Protein AF-A0A377XBW4-F1 (afdb_monomer)

Mean predicted aligned error: 9.66 Å

Structure (mmCIF, N/CA/C/O backbone):
data_AF-A0A377XBW4-F1
#
_entry.id   AF-A0A377XBW4-F1
#
loop_
_atom_site.group_PDB
_atom_site.id
_atom_site.type_symbol
_atom_site.label_atom_id
_atom_site.label_alt_id
_atom_site.label_comp_id
_atom_site.label_asym_id
_atom_site.label_entity_id
_atom_site.label_seq_id
_atom_site.pdbx_PDB_ins_code
_atom_site.Cartn_x
_atom_site.Cartn_y
_atom_site.Cartn_z
_atom_site.occupancy
_atom_site.B_iso_or_equiv
_atom_site.auth_seq_id
_atom_site.auth_comp_id
_atom_site.auth_asym_id
_atom_site.auth_atom_id
_atom_s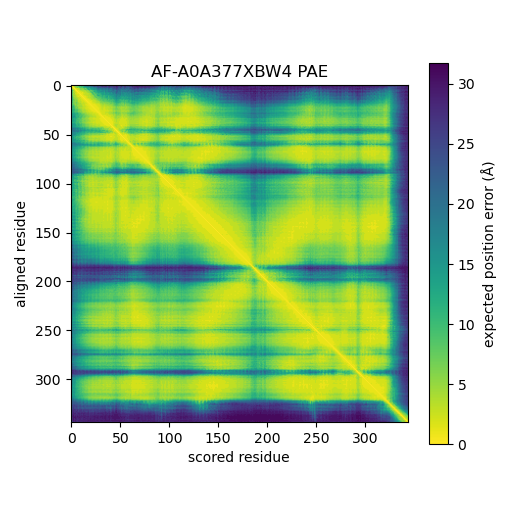ite.pdbx_PDB_model_num
ATOM 1 N N . MET A 1 1 ? 57.649 -10.867 -26.577 1.00 48.91 1 MET A N 1
ATOM 2 C CA . MET A 1 1 ? 56.277 -10.876 -26.022 1.00 48.91 1 MET A CA 1
ATOM 3 C C . MET A 1 1 ? 55.783 -9.439 -25.940 1.00 48.91 1 MET A C 1
ATOM 5 O O . MET A 1 1 ? 56.596 -8.595 -25.576 1.00 48.91 1 MET A O 1
ATOM 9 N N . PRO A 1 2 ? 54.544 -9.122 -26.354 1.00 55.50 2 PRO A N 1
ATOM 10 C CA . PRO A 1 2 ? 54.045 -7.747 -26.313 1.00 55.50 2 PRO A CA 1
ATOM 11 C C . PRO A 1 2 ? 54.038 -7.223 -24.870 1.00 55.50 2 PRO A C 1
ATOM 13 O O . PRO A 1 2 ? 53.721 -7.964 -23.943 1.00 55.50 2 PRO A O 1
ATOM 16 N N . GLY A 1 3 ? 54.433 -5.960 -24.684 1.00 63.28 3 GLY A N 1
ATOM 17 C CA . GLY A 1 3 ? 54.520 -5.341 -23.360 1.00 63.28 3 GLY A CA 1
ATOM 18 C C . GLY A 1 3 ? 53.143 -5.152 -22.697 1.00 63.28 3 GLY A C 1
ATOM 19 O O . GLY A 1 3 ? 52.136 -5.084 -23.408 1.00 63.28 3 GLY A O 1
ATOM 20 N N . PRO A 1 4 ? 53.078 -5.010 -21.360 1.00 69.38 4 PRO A N 1
ATOM 21 C CA . PRO A 1 4 ? 51.824 -4.909 -20.595 1.00 69.38 4 PRO A CA 1
ATOM 22 C C . PRO A 1 4 ? 50.849 -3.844 -21.129 1.00 69.38 4 PRO A C 1
ATOM 24 O O . PRO A 1 4 ? 49.654 -4.091 -21.263 1.00 69.38 4 PRO A O 1
ATOM 27 N N . THR A 1 5 ? 51.373 -2.697 -21.563 1.00 74.12 5 THR A N 1
ATOM 28 C CA . THR A 1 5 ? 50.612 -1.583 -22.154 1.00 74.12 5 THR A CA 1
ATOM 29 C C . THR A 1 5 ? 49.992 -1.895 -23.519 1.00 74.12 5 THR A C 1
ATOM 31 O O . THR A 1 5 ? 48.984 -1.294 -23.889 1.00 74.12 5 THR A O 1
ATOM 34 N N . VAL A 1 6 ? 50.563 -2.825 -24.290 1.00 72.44 6 VAL A N 1
ATOM 35 C CA . VAL A 1 6 ? 49.998 -3.270 -25.577 1.00 72.44 6 VAL A CA 1
ATOM 36 C C . VAL A 1 6 ? 48.806 -4.196 -25.335 1.00 72.44 6 VAL A C 1
ATOM 38 O O . VAL A 1 6 ? 47.793 -4.081 -26.023 1.00 72.44 6 VAL A O 1
ATOM 41 N N . ILE A 1 7 ? 48.898 -5.057 -24.317 1.00 68.69 7 ILE A N 1
ATOM 42 C CA . ILE A 1 7 ? 47.811 -5.951 -23.898 1.00 68.69 7 ILE A CA 1
ATOM 43 C C . ILE A 1 7 ? 46.640 -5.135 -23.333 1.00 68.69 7 ILE A C 1
ATOM 45 O O . ILE A 1 7 ? 45.503 -5.349 -23.741 1.00 68.69 7 ILE A O 1
ATOM 49 N N . GLU A 1 8 ? 46.899 -4.139 -22.482 1.00 69.25 8 GLU A N 1
ATOM 50 C CA . GLU A 1 8 ? 45.854 -3.248 -21.954 1.00 69.25 8 GLU A CA 1
ATOM 51 C C . GLU A 1 8 ? 45.115 -2.484 -23.059 1.00 69.25 8 GLU A C 1
ATOM 53 O O . GLU A 1 8 ? 43.884 -2.444 -23.074 1.00 69.25 8 GLU A O 1
ATOM 58 N N . ARG A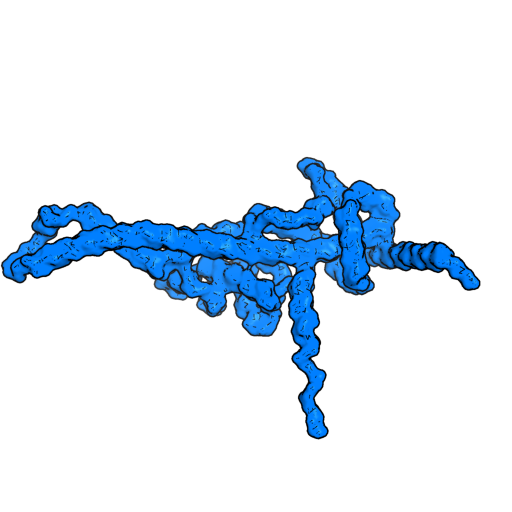 1 9 ? 45.843 -1.915 -24.028 1.00 72.38 9 ARG A N 1
ATOM 59 C CA . ARG A 1 9 ? 45.229 -1.216 -25.170 1.00 72.38 9 ARG A CA 1
ATOM 60 C C . ARG A 1 9 ? 44.383 -2.149 -26.032 1.00 72.38 9 ARG A C 1
ATOM 62 O O . ARG A 1 9 ? 43.324 -1.734 -26.499 1.00 72.38 9 ARG A O 1
ATOM 69 N N . LEU A 1 10 ? 44.831 -3.390 -26.224 1.00 73.19 10 LEU A N 1
ATOM 70 C CA . LEU A 1 10 ? 44.087 -4.409 -26.960 1.00 73.19 10 LEU A CA 1
ATOM 71 C C . LEU A 1 10 ? 42.814 -4.833 -26.211 1.00 73.19 10 LEU A C 1
ATOM 73 O O . LEU A 1 10 ? 41.755 -4.948 -26.817 1.00 73.19 10 LEU A O 1
ATOM 77 N N . ILE A 1 11 ? 42.881 -4.998 -24.888 1.00 70.19 11 ILE A N 1
ATOM 78 C CA . ILE A 1 11 ? 41.703 -5.294 -24.060 1.00 70.19 11 ILE A CA 1
ATOM 79 C C . ILE A 1 11 ? 40.695 -4.140 -24.135 1.00 70.19 11 ILE A C 1
ATOM 81 O O . ILE A 1 11 ? 39.506 -4.372 -24.351 1.00 70.19 11 ILE A O 1
ATOM 85 N N . ILE A 1 12 ? 41.154 -2.889 -24.020 1.00 76.12 12 ILE A N 1
ATOM 86 C CA . ILE A 1 12 ? 40.288 -1.704 -24.112 1.00 76.12 12 ILE A CA 1
ATOM 87 C C . ILE A 1 12 ? 39.611 -1.619 -25.486 1.00 76.12 12 ILE A C 1
ATOM 89 O O . ILE A 1 12 ? 38.411 -1.340 -25.556 1.00 76.12 12 ILE A O 1
ATOM 93 N N . SER A 1 13 ? 40.347 -1.866 -26.574 1.00 76.38 13 SER A N 1
ATOM 94 C CA . SER A 1 13 ? 39.792 -1.794 -27.929 1.00 76.38 13 SER A CA 1
ATOM 95 C C . SER A 1 13 ? 38.772 -2.902 -28.198 1.00 76.38 13 SER A C 1
ATOM 97 O O . SER A 1 13 ? 37.704 -2.617 -28.742 1.00 76.38 13 SER A O 1
ATOM 99 N N . ILE A 1 14 ? 39.039 -4.132 -27.746 1.00 71.38 14 ILE A N 1
ATOM 100 C CA . ILE A 1 14 ? 38.099 -5.256 -27.852 1.00 71.38 14 ILE A CA 1
ATOM 101 C C . ILE A 1 14 ? 36.826 -4.962 -27.049 1.00 71.38 14 ILE A C 1
ATOM 103 O O . ILE A 1 14 ? 35.724 -5.090 -27.581 1.00 71.38 14 ILE A O 1
ATOM 107 N N . CYS A 1 15 ? 36.946 -4.487 -25.805 1.00 72.69 15 CYS A N 1
ATOM 108 C CA . CYS A 1 15 ? 35.791 -4.109 -24.985 1.00 72.69 15 CYS A CA 1
ATOM 109 C C . CYS A 1 15 ? 34.946 -3.005 -25.641 1.00 72.69 15 CYS A C 1
ATOM 111 O O . CYS A 1 15 ? 33.716 -3.079 -25.638 1.00 72.69 15 CYS A O 1
ATOM 113 N N . ALA A 1 16 ? 35.584 -1.995 -26.241 1.00 78.00 16 ALA A N 1
ATOM 114 C CA . ALA A 1 16 ? 34.877 -0.933 -26.952 1.00 78.00 16 ALA A CA 1
ATOM 115 C C . ALA A 1 16 ? 34.094 -1.468 -28.165 1.00 78.00 16 ALA A C 1
ATOM 117 O O . ALA A 1 16 ? 32.930 -1.109 -28.342 1.00 78.00 16 ALA A O 1
ATOM 118 N N . GLN A 1 17 ? 34.694 -2.370 -28.949 1.00 79.06 17 GLN A N 1
ATOM 119 C CA . GLN A 1 17 ? 34.039 -3.001 -30.100 1.00 79.06 17 GLN A CA 1
ATOM 120 C C . GLN A 1 17 ? 32.864 -3.895 -29.689 1.00 79.06 17 GLN A C 1
ATOM 122 O O . GLN A 1 17 ? 31.818 -3.877 -30.339 1.00 79.06 17 GLN A O 1
ATOM 127 N N . VAL A 1 18 ? 33.008 -4.658 -28.600 1.00 78.88 18 VAL A N 1
ATOM 128 C CA . VAL A 1 18 ? 31.924 -5.490 -28.055 1.00 78.88 18 VAL A CA 1
ATOM 129 C C . VAL A 1 18 ? 30.751 -4.618 -27.605 1.00 78.88 18 VAL A C 1
ATOM 131 O O . VAL A 1 18 ? 29.607 -4.907 -27.956 1.00 78.88 18 VAL A O 1
ATOM 134 N N . HIS A 1 19 ? 31.020 -3.515 -26.897 1.00 80.69 19 HIS A N 1
ATOM 135 C CA . HIS A 1 19 ? 29.973 -2.573 -26.497 1.00 80.69 19 HIS A CA 1
ATOM 136 C C . HIS A 1 19 ? 29.263 -1.944 -27.698 1.00 80.69 19 HIS A C 1
ATOM 138 O O . HIS A 1 19 ? 28.038 -1.842 -27.691 1.00 80.69 19 HIS A O 1
ATOM 144 N N . GLU A 1 20 ? 30.008 -1.526 -28.723 1.00 84.62 20 GLU A N 1
ATOM 145 C CA . GLU A 1 20 ? 29.436 -0.906 -29.920 1.00 84.62 20 GLU A CA 1
ATOM 146 C C . GLU A 1 20 ? 28.528 -1.881 -30.676 1.00 84.62 20 GLU A C 1
ATOM 148 O O . GLU A 1 20 ? 27.374 -1.549 -30.937 1.00 84.62 20 GLU A O 1
ATOM 153 N N . ARG A 1 21 ? 28.983 -3.118 -30.916 1.00 83.94 21 ARG A N 1
ATOM 154 C CA . ARG A 1 21 ? 28.165 -4.161 -31.561 1.00 83.94 21 ARG A CA 1
ATOM 155 C C . ARG A 1 21 ? 26.882 -4.447 -30.794 1.00 83.94 21 ARG A C 1
ATOM 157 O O . ARG A 1 21 ? 25.818 -4.553 -31.388 1.00 83.94 21 ARG A O 1
ATOM 164 N N . MET A 1 22 ? 26.969 -4.554 -29.476 1.00 82.88 22 MET A N 1
ATOM 165 C CA . MET A 1 22 ? 25.800 -4.820 -28.648 1.00 82.88 22 MET A CA 1
ATOM 166 C C . MET A 1 22 ? 24.818 -3.636 -28.647 1.00 82.88 22 MET A C 1
ATOM 168 O O . MET A 1 22 ? 23.609 -3.853 -28.718 1.00 82.88 22 MET A O 1
ATOM 172 N N . PHE A 1 23 ? 25.308 -2.393 -28.612 1.00 87.62 23 PHE A N 1
ATOM 173 C CA . PHE A 1 23 ? 24.444 -1.219 -28.754 1.00 87.62 23 PHE A CA 1
ATOM 174 C C . PHE A 1 23 ? 23.758 -1.159 -30.121 1.00 87.62 23 PHE A C 1
ATOM 176 O O . PHE A 1 23 ? 22.603 -0.753 -30.184 1.00 87.62 23 PHE A O 1
ATOM 183 N N . GLU A 1 24 ? 24.425 -1.576 -31.196 1.00 88.50 24 GLU A N 1
ATOM 184 C CA . GLU A 1 24 ? 23.801 -1.689 -32.521 1.00 88.50 24 GLU A CA 1
ATOM 185 C C . GLU A 1 24 ? 22.714 -2.769 -32.547 1.00 88.50 24 GLU A C 1
ATOM 187 O O . GLU A 1 24 ? 21.595 -2.514 -32.994 1.00 88.50 24 GLU A O 1
ATOM 192 N N . THR A 1 25 ? 22.991 -3.956 -31.997 1.00 85.88 25 THR A N 1
ATOM 193 C CA . THR A 1 25 ? 22.005 -5.045 -31.911 1.00 85.88 25 THR A CA 1
ATOM 194 C C . THR A 1 25 ? 20.751 -4.609 -31.158 1.00 85.88 25 THR A C 1
ATOM 196 O O . THR A 1 25 ? 19.642 -4.787 -31.659 1.00 85.88 25 THR A O 1
ATOM 199 N N . LEU A 1 26 ? 20.918 -3.990 -29.984 1.00 84.81 26 LEU A N 1
ATOM 200 C CA . LEU A 1 26 ? 19.803 -3.473 -29.192 1.00 84.81 26 LEU A CA 1
ATOM 201 C C . LEU A 1 26 ? 19.043 -2.384 -29.953 1.00 84.81 26 LEU A C 1
ATOM 203 O O . LEU A 1 26 ? 17.820 -2.430 -30.041 1.00 84.81 26 LEU A O 1
ATOM 207 N N . TYR A 1 27 ? 19.753 -1.432 -30.557 1.00 88.75 27 TYR A N 1
ATOM 208 C CA . TYR A 1 27 ? 19.148 -0.328 -31.298 1.00 88.75 27 TYR A CA 1
ATOM 209 C C . TYR A 1 27 ? 18.295 -0.771 -32.495 1.00 88.75 27 TYR A C 1
ATOM 211 O O . TYR A 1 27 ? 17.255 -0.155 -32.767 1.00 88.75 27 TYR A O 1
ATOM 219 N N . ASN A 1 28 ? 18.708 -1.837 -33.181 1.00 87.75 28 ASN A N 1
ATOM 220 C CA . ASN A 1 28 ? 17.980 -2.409 -34.314 1.00 87.75 28 ASN A CA 1
ATOM 221 C C . ASN A 1 28 ? 16.712 -3.165 -33.893 1.00 87.75 28 ASN A C 1
ATOM 223 O O . ASN A 1 28 ? 15.784 -3.280 -34.687 1.00 87.75 28 ASN A O 1
ATOM 227 N N . GLN A 1 29 ? 16.639 -3.629 -32.644 1.00 84.69 29 GLN A N 1
ATOM 228 C CA . GLN A 1 29 ? 15.452 -4.283 -32.080 1.00 84.69 29 GLN A CA 1
ATOM 229 C C . GLN A 1 29 ? 14.426 -3.285 -31.518 1.00 84.69 29 GLN A C 1
ATOM 231 O O . GLN A 1 29 ? 13.280 -3.649 -31.262 1.00 84.69 29 GLN A O 1
ATOM 236 N N . LEU A 1 30 ? 14.812 -2.020 -31.321 1.00 85.94 30 LEU A N 1
ATOM 237 C CA . LEU A 1 30 ? 13.926 -0.989 -30.782 1.00 85.94 30 LEU A CA 1
ATOM 238 C C . LEU A 1 30 ? 12.905 -0.509 -31.821 1.00 85.94 30 LEU A C 1
ATOM 240 O O . LEU A 1 30 ? 13.278 0.027 -32.873 1.00 85.94 30 LEU A O 1
ATOM 244 N N . SER A 1 31 ? 11.620 -0.582 -31.463 1.00 87.25 31 SER A N 1
ATOM 245 C CA . SER A 1 31 ? 10.531 0.014 -32.241 1.00 87.25 31 SER A CA 1
ATOM 246 C C . SER A 1 31 ? 10.646 1.544 -32.306 1.00 87.25 31 SER A C 1
ATOM 248 O O . SER A 1 31 ? 11.265 2.191 -31.452 1.00 87.25 31 SER A O 1
ATOM 250 N N . ALA A 1 32 ? 10.019 2.151 -33.318 1.00 87.50 32 ALA A N 1
ATOM 251 C CA . ALA A 1 32 ? 9.938 3.609 -33.424 1.00 87.50 32 ALA A CA 1
ATOM 252 C C . ALA A 1 32 ? 9.213 4.233 -32.216 1.00 87.50 32 ALA A C 1
ATOM 254 O O . ALA A 1 32 ? 9.642 5.276 -31.725 1.00 87.50 32 ALA A O 1
ATOM 255 N N . GLY A 1 33 ? 8.180 3.562 -31.691 1.00 86.62 33 GLY A N 1
ATOM 256 C CA . GLY A 1 33 ? 7.443 4.002 -30.504 1.00 86.62 33 GLY A CA 1
ATOM 257 C C . GLY A 1 33 ? 8.329 4.108 -29.261 1.00 86.62 33 GLY A C 1
ATOM 258 O O . GLY A 1 33 ? 8.315 5.130 -28.579 1.00 86.62 33 GLY A O 1
ATOM 259 N N . ILE A 1 34 ? 9.187 3.112 -29.015 1.00 85.50 34 ILE A N 1
ATOM 260 C CA . ILE A 1 34 ? 10.113 3.133 -27.869 1.00 85.50 34 ILE A CA 1
ATOM 261 C C . ILE A 1 34 ? 11.175 4.224 -28.031 1.00 85.50 34 ILE A C 1
ATOM 263 O O . ILE A 1 34 ? 11.520 4.899 -27.060 1.00 85.50 34 ILE A O 1
ATOM 267 N N . LYS A 1 35 ? 11.676 4.444 -29.254 1.00 90.81 35 LYS A N 1
ATOM 268 C CA . LYS A 1 35 ? 12.626 5.534 -29.538 1.00 90.81 35 LYS A CA 1
ATOM 269 C C . LYS A 1 35 ? 12.001 6.903 -29.241 1.00 90.81 35 LYS A C 1
ATOM 271 O O . LYS A 1 35 ? 12.632 7.700 -28.551 1.00 90.81 35 LYS A O 1
ATOM 276 N N . LEU A 1 36 ? 10.759 7.134 -29.675 1.00 90.25 36 LEU A N 1
ATOM 277 C CA . LEU A 1 36 ? 10.014 8.364 -29.379 1.00 90.25 36 LEU A CA 1
ATOM 278 C C . LEU A 1 36 ? 9.788 8.547 -27.875 1.00 90.25 36 LEU A C 1
ATOM 280 O O . LEU A 1 36 ? 10.118 9.599 -27.335 1.00 90.25 36 LEU A O 1
ATOM 284 N N . ALA A 1 37 ? 9.340 7.501 -27.175 1.00 88.50 37 ALA A N 1
ATOM 285 C CA . ALA A 1 37 ? 9.155 7.550 -25.727 1.00 88.50 37 ALA A CA 1
ATOM 286 C C . ALA A 1 37 ? 10.461 7.894 -24.984 1.00 88.50 37 ALA A C 1
ATOM 288 O O . ALA A 1 37 ? 10.458 8.691 -24.046 1.00 88.50 37 ALA A O 1
ATOM 289 N N . ILE A 1 38 ? 11.600 7.335 -25.413 1.00 90.69 38 ILE A N 1
ATOM 290 C CA . ILE A 1 38 ? 12.919 7.680 -24.862 1.00 90.69 38 ILE A CA 1
ATOM 291 C C . ILE A 1 38 ? 13.255 9.154 -25.108 1.00 90.69 38 ILE A C 1
ATOM 293 O O . ILE A 1 38 ? 13.760 9.819 -24.201 1.00 90.69 38 ILE A O 1
ATOM 297 N N . ASP A 1 39 ? 13.005 9.667 -26.310 1.00 92.25 39 ASP A N 1
ATOM 298 C CA . ASP A 1 39 ? 13.304 11.060 -26.636 1.00 92.25 39 ASP A CA 1
ATOM 299 C C . ASP A 1 39 ? 12.442 12.028 -25.804 1.00 92.25 39 ASP A C 1
ATOM 301 O O . ASP A 1 39 ? 12.991 12.975 -25.227 1.00 92.25 39 ASP A O 1
ATOM 305 N N . ASP A 1 40 ? 11.153 11.730 -25.618 1.00 90.38 40 ASP A N 1
ATOM 306 C CA . ASP A 1 40 ? 10.236 12.503 -24.768 1.00 90.38 40 ASP A CA 1
ATOM 307 C C . ASP A 1 40 ? 10.684 12.520 -23.298 1.00 90.38 40 ASP A C 1
ATOM 309 O O . ASP A 1 40 ? 10.699 13.569 -22.649 1.00 90.38 40 ASP A O 1
ATOM 313 N N . LEU A 1 41 ? 11.154 11.383 -22.771 1.00 90.25 41 LEU A N 1
ATOM 314 C CA . LEU A 1 41 ? 11.675 11.273 -21.401 1.00 90.25 41 LEU A CA 1
ATOM 315 C C . LEU A 1 41 ? 12.902 12.160 -21.139 1.00 90.25 41 LEU A C 1
ATOM 317 O O . LEU A 1 41 ? 13.165 12.549 -19.991 1.00 90.25 41 LEU A O 1
ATOM 321 N N . LEU A 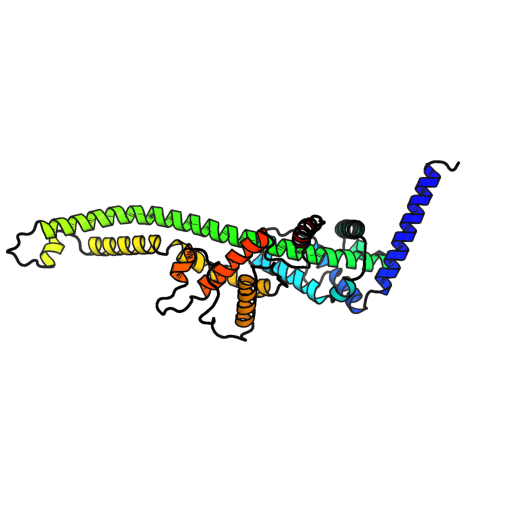1 42 ? 13.674 12.458 -22.186 1.00 89.69 42 LEU A N 1
ATOM 322 C CA . LEU A 1 42 ? 14.877 13.287 -22.129 1.00 89.69 42 LEU A CA 1
ATOM 323 C C . LEU A 1 42 ? 14.582 14.780 -22.341 1.00 89.69 42 LEU A C 1
ATOM 325 O O . LEU A 1 42 ? 15.492 15.607 -22.206 1.00 89.69 42 LEU A O 1
ATOM 329 N N . VAL A 1 43 ? 13.354 15.151 -22.699 1.00 90.31 43 VAL A N 1
ATOM 330 C CA . VAL A 1 43 ? 12.913 16.542 -22.843 1.00 90.31 43 VAL A CA 1
ATOM 331 C C . VAL A 1 43 ? 12.311 17.035 -21.524 1.00 90.31 43 VAL A C 1
ATOM 333 O O . VAL A 1 43 ? 11.709 16.284 -20.760 1.00 90.31 43 VAL A O 1
ATOM 336 N N . THR A 1 44 ? 12.529 18.313 -21.220 1.00 88.06 44 THR A N 1
ATOM 337 C CA . THR A 1 44 ? 11.815 18.995 -20.139 1.00 88.06 44 THR A CA 1
ATOM 338 C C . THR A 1 44 ? 10.559 19.612 -20.741 1.00 88.06 44 THR A C 1
ATOM 340 O O . THR A 1 44 ? 10.671 20.422 -21.661 1.00 88.06 44 THR A O 1
ATOM 343 N N . LEU A 1 45 ? 9.384 19.205 -20.262 1.00 82.81 45 LEU A N 1
ATOM 344 C CA . LEU A 1 45 ? 8.110 19.718 -20.762 1.00 82.81 45 LEU A CA 1
ATOM 345 C C . LEU A 1 45 ? 7.904 21.190 -20.352 1.00 82.81 45 LEU A C 1
ATOM 347 O O . LEU A 1 45 ? 8.428 21.614 -19.317 1.00 82.81 45 LEU A O 1
ATOM 351 N N . PRO A 1 46 ? 7.137 21.981 -21.128 1.00 76.06 46 PRO A N 1
ATOM 352 C CA . PRO A 1 46 ? 6.805 23.354 -20.759 1.00 76.06 46 PRO A CA 1
ATOM 353 C C . PRO A 1 46 ? 6.133 23.418 -19.379 1.00 76.06 46 PRO A C 1
ATOM 355 O O . PRO A 1 46 ? 5.126 22.757 -19.144 1.00 76.06 46 PRO A O 1
ATOM 358 N N . GLY A 1 47 ? 6.696 24.217 -18.470 1.00 77.81 47 GLY A N 1
ATOM 359 C CA . GLY A 1 47 ? 6.218 24.353 -17.088 1.00 77.81 47 GLY A CA 1
ATOM 360 C C . GLY A 1 47 ? 6.917 23.445 -16.069 1.00 77.81 47 GLY A C 1
ATOM 361 O O . GLY A 1 47 ? 6.845 23.725 -14.873 1.00 77.81 47 GLY A O 1
ATOM 362 N N . ASP A 1 48 ? 7.662 22.429 -16.512 1.00 82.69 48 ASP A N 1
ATOM 363 C CA . ASP A 1 48 ? 8.472 21.589 -15.630 1.00 82.69 48 ASP A CA 1
ATOM 364 C C . ASP A 1 48 ? 9.904 22.126 -15.500 1.00 82.69 48 ASP A C 1
ATOM 366 O O . ASP A 1 48 ? 10.504 22.630 -16.447 1.00 82.69 48 ASP A O 1
ATOM 370 N N . GLN A 1 49 ? 10.505 21.972 -14.317 1.00 82.00 49 GLN A N 1
ATOM 371 C CA . GLN A 1 49 ? 11.919 22.320 -14.110 1.00 82.00 49 GLN A CA 1
ATOM 372 C C . GLN A 1 49 ? 12.884 21.183 -14.470 1.00 82.00 49 GLN A C 1
ATOM 374 O O . GLN A 1 49 ? 14.088 21.403 -14.615 1.00 82.00 49 GLN A O 1
ATOM 379 N N . ARG A 1 50 ? 12.392 19.941 -14.549 1.00 87.94 50 ARG A N 1
ATOM 380 C CA . ARG A 1 50 ? 13.217 18.732 -14.679 1.00 87.94 50 ARG A CA 1
ATOM 381 C C . ARG A 1 50 ? 12.550 17.745 -15.630 1.00 87.94 50 ARG A C 1
ATOM 383 O O . ARG A 1 50 ? 11.336 17.585 -15.582 1.00 87.94 50 ARG A O 1
ATOM 390 N N . SER A 1 51 ? 13.341 17.056 -16.450 1.00 89.81 51 SER A N 1
ATOM 391 C CA . SER A 1 51 ? 12.829 15.990 -17.318 1.00 89.81 51 SER A CA 1
ATOM 392 C C . SER A 1 51 ? 12.386 14.771 -16.507 1.00 89.81 51 SER A C 1
ATOM 394 O O . SER A 1 51 ? 12.876 14.530 -15.395 1.00 89.81 51 SER A O 1
ATOM 396 N N . LEU A 1 52 ? 11.506 13.945 -17.079 1.00 87.88 52 LEU A N 1
ATOM 397 C CA . LEU A 1 52 ? 11.078 12.710 -16.422 1.00 87.88 52 LEU A CA 1
ATOM 398 C C . LEU A 1 52 ? 12.267 11.762 -16.186 1.00 87.88 52 LEU A C 1
ATOM 400 O O . LEU A 1 52 ? 12.352 11.162 -15.118 1.00 87.88 52 LEU A O 1
ATOM 404 N N . PHE A 1 53 ? 13.258 11.728 -17.087 1.00 92.12 53 PHE A N 1
ATOM 405 C CA . PHE A 1 53 ? 14.522 11.017 -16.860 1.00 92.12 53 PHE A CA 1
ATOM 406 C C . PHE A 1 53 ? 15.223 11.413 -15.554 1.00 92.12 53 PHE A C 1
ATOM 408 O O . PHE A 1 53 ? 15.745 10.548 -14.854 1.00 92.12 53 PHE A O 1
ATOM 415 N N . TYR A 1 54 ? 15.235 12.701 -15.197 1.00 91.25 54 TYR A N 1
ATOM 416 C CA . TYR A 1 54 ? 15.799 13.130 -13.918 1.00 91.25 54 TYR A CA 1
ATOM 417 C C . TYR A 1 54 ? 14.954 12.608 -12.751 1.00 91.25 54 TYR A C 1
ATOM 419 O O . TYR A 1 54 ? 15.486 12.041 -11.800 1.00 91.25 54 TYR A O 1
ATOM 427 N N . LEU A 1 55 ? 13.632 12.782 -12.828 1.00 90.62 55 LEU A N 1
ATOM 428 C CA . LEU A 1 55 ? 12.706 12.393 -11.761 1.00 90.62 55 LEU A CA 1
ATOM 429 C C . LEU A 1 55 ? 12.737 10.885 -11.479 1.00 90.62 55 LEU A C 1
ATOM 431 O O . LEU A 1 55 ? 12.576 10.471 -10.335 1.00 90.62 55 LEU A O 1
ATOM 435 N N . LEU A 1 56 ? 12.970 10.067 -12.504 1.00 91.19 56 LEU A N 1
ATOM 436 C CA . LEU A 1 56 ? 13.091 8.612 -12.402 1.00 91.19 56 LEU A CA 1
ATOM 437 C C . LEU A 1 56 ? 14.312 8.143 -11.593 1.00 91.19 56 LEU A C 1
ATOM 439 O O . LEU A 1 56 ? 14.318 7.014 -11.112 1.00 91.19 56 LEU A O 1
ATOM 443 N N . LYS A 1 57 ? 15.320 9.002 -11.408 1.00 90.06 57 LYS A N 1
ATOM 444 C CA . LYS A 1 57 ? 16.522 8.707 -10.609 1.00 90.06 57 LYS A CA 1
ATOM 445 C C . LYS A 1 57 ? 16.347 9.000 -9.124 1.00 90.06 57 LYS A C 1
ATOM 447 O O . LYS A 1 57 ? 17.186 8.599 -8.321 1.00 90.06 57 LYS A O 1
ATOM 452 N N . GLU A 1 58 ? 15.317 9.757 -8.762 1.00 87.81 58 GLU A N 1
ATOM 453 C CA . GLU A 1 58 ? 15.090 10.142 -7.376 1.00 87.81 58 GLU A CA 1
ATOM 454 C C . GLU A 1 58 ? 14.666 8.926 -6.545 1.00 87.81 58 GLU A C 1
ATOM 456 O O . GLU A 1 58 ? 13.852 8.109 -6.979 1.00 87.81 58 GLU A O 1
ATOM 461 N N . SER A 1 59 ? 15.188 8.843 -5.322 1.00 84.50 59 SER A N 1
ATOM 462 C CA . SER A 1 59 ? 14.695 7.915 -4.304 1.00 84.50 59 SER A CA 1
ATOM 463 C C . SER A 1 59 ? 13.461 8.495 -3.601 1.00 84.50 59 SER A C 1
ATOM 465 O O . SER A 1 59 ? 13.346 9.720 -3.460 1.00 84.50 59 SER A O 1
ATOM 467 N N . PRO A 1 60 ? 12.506 7.658 -3.158 1.00 85.88 60 PRO A N 1
ATOM 468 C CA . PRO A 1 60 ? 11.298 8.142 -2.502 1.00 85.88 60 PRO A CA 1
ATOM 469 C C . PRO A 1 60 ? 11.650 8.810 -1.164 1.00 85.88 60 PRO A C 1
ATOM 471 O O . PRO A 1 60 ? 12.291 8.179 -0.328 1.00 85.88 60 PRO A O 1
ATOM 474 N N . PRO A 1 61 ? 11.229 10.068 -0.925 1.00 78.44 61 PRO A N 1
ATOM 475 C CA . PRO A 1 61 ? 11.599 10.790 0.293 1.00 78.44 61 PRO A CA 1
ATOM 476 C C . PRO A 1 61 ? 10.777 10.362 1.517 1.00 78.44 61 PRO A C 1
ATOM 478 O O . PRO A 1 61 ? 11.238 10.485 2.646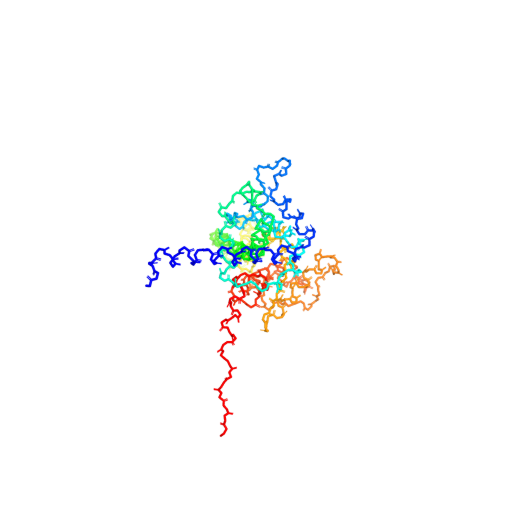 1.00 78.44 61 PRO A O 1
ATOM 481 N N . SER A 1 62 ? 9.538 9.902 1.311 1.00 87.56 62 SER A N 1
ATOM 482 C CA . SER A 1 62 ? 8.641 9.429 2.370 1.00 87.56 62 SER A CA 1
ATOM 483 C C . SER A 1 62 ? 7.485 8.607 1.799 1.00 87.56 62 SER A C 1
ATOM 485 O O . SER A 1 62 ? 7.099 8.772 0.637 1.00 87.56 62 SER A O 1
ATOM 487 N N . ALA A 1 63 ? 6.888 7.762 2.638 1.00 92.50 63 ALA A N 1
ATOM 488 C CA . ALA A 1 63 ? 5.722 6.938 2.324 1.00 92.50 63 ALA A CA 1
ATOM 489 C C . ALA A 1 63 ? 4.389 7.680 2.546 1.00 92.50 63 ALA A C 1
ATOM 491 O O . ALA A 1 63 ? 3.460 7.174 3.168 1.00 92.50 63 ALA A O 1
ATOM 492 N N . THR A 1 64 ? 4.290 8.924 2.076 1.00 93.88 64 THR A N 1
ATOM 493 C CA . THR A 1 64 ? 3.036 9.696 2.137 1.00 93.88 64 THR A CA 1
ATOM 494 C C . THR A 1 64 ? 2.144 9.383 0.939 1.00 93.88 64 THR A C 1
ATOM 496 O O . THR A 1 64 ? 2.644 9.068 -0.137 1.00 93.88 64 THR A O 1
ATOM 499 N N . VAL A 1 65 ? 0.823 9.552 1.078 1.00 94.38 65 VAL A N 1
ATOM 500 C CA . VAL A 1 65 ? -0.145 9.351 -0.024 1.00 94.38 65 VAL A CA 1
ATOM 501 C C . VAL A 1 65 ? 0.271 10.108 -1.291 1.00 94.38 65 VAL A C 1
ATOM 503 O O . VAL A 1 65 ? 0.249 9.549 -2.384 1.00 94.38 65 VAL A O 1
ATOM 506 N N . THR A 1 66 ? 0.687 11.369 -1.152 1.00 94.31 66 THR A N 1
ATOM 507 C CA . THR A 1 66 ? 1.137 12.207 -2.273 1.00 94.31 66 THR A CA 1
ATOM 508 C C . THR A 1 66 ? 2.401 11.653 -2.929 1.00 94.31 66 THR A C 1
ATOM 510 O O . THR A 1 66 ? 2.495 11.613 -4.155 1.00 94.31 66 THR A O 1
ATOM 513 N N . SER A 1 67 ? 3.367 11.197 -2.126 1.00 94.31 67 SER A N 1
ATOM 514 C CA . SER A 1 67 ? 4.602 10.602 -2.639 1.00 94.31 67 SER A CA 1
ATOM 515 C C . SER A 1 67 ? 4.324 9.284 -3.363 1.00 94.31 67 SER A C 1
ATOM 517 O O . SER A 1 67 ? 4.783 9.117 -4.490 1.00 94.31 67 SER A O 1
ATOM 519 N N . ILE A 1 68 ? 3.499 8.405 -2.785 1.00 95.38 68 ILE A N 1
ATOM 520 C CA . ILE A 1 68 ? 3.108 7.128 -3.396 1.00 95.38 68 ILE A CA 1
ATOM 521 C C . ILE A 1 68 ? 2.459 7.375 -4.761 1.00 95.38 68 ILE A C 1
ATOM 523 O O . ILE A 1 68 ? 2.961 6.877 -5.763 1.00 95.38 68 ILE A O 1
ATOM 527 N N . LYS A 1 69 ? 1.440 8.244 -4.837 1.00 94.94 69 LYS A N 1
ATOM 528 C CA . LYS A 1 69 ? 0.794 8.613 -6.111 1.00 94.94 69 LYS A CA 1
ATOM 529 C C . LYS A 1 69 ? 1.775 9.127 -7.159 1.00 94.94 69 LYS A C 1
ATOM 531 O O . LYS A 1 69 ? 1.694 8.764 -8.327 1.00 94.94 69 LYS A O 1
ATOM 536 N N . ARG A 1 70 ? 2.726 9.973 -6.755 1.00 93.56 70 ARG A N 1
ATOM 537 C CA . ARG A 1 70 ? 3.748 10.501 -7.667 1.00 93.56 70 ARG A CA 1
ATOM 538 C C . ARG A 1 70 ? 4.623 9.385 -8.243 1.00 93.56 70 ARG A C 1
ATOM 540 O O . ARG A 1 70 ? 4.928 9.420 -9.431 1.00 93.56 70 ARG A O 1
ATOM 547 N N . TYR A 1 71 ? 5.019 8.408 -7.432 1.00 94.12 71 TYR A N 1
ATOM 548 C CA . TYR A 1 71 ? 5.796 7.255 -7.898 1.00 94.12 71 TYR A CA 1
ATOM 549 C C . TYR A 1 71 ? 4.971 6.289 -8.746 1.00 94.12 71 TYR A C 1
ATOM 551 O O . TYR A 1 71 ? 5.501 5.730 -9.700 1.00 94.12 71 TYR A O 1
ATOM 559 N N . MET A 1 72 ? 3.678 6.144 -8.465 1.00 94.19 72 MET A N 1
ATOM 560 C CA . MET A 1 72 ? 2.774 5.352 -9.299 1.00 94.19 72 MET A CA 1
ATOM 561 C C . MET A 1 72 ? 2.603 5.975 -10.678 1.00 94.19 72 MET A C 1
ATOM 563 O O . MET A 1 72 ? 2.778 5.286 -11.675 1.00 94.19 72 MET A O 1
ATOM 567 N N . LYS A 1 73 ? 2.416 7.299 -10.755 1.00 92.56 73 LYS A N 1
ATOM 568 C CA . LYS A 1 73 ? 2.420 8.021 -12.035 1.00 92.56 73 LYS A CA 1
ATOM 569 C C . LYS A 1 73 ? 3.710 7.763 -12.821 1.00 92.56 73 LYS A C 1
ATOM 571 O O . LYS A 1 73 ? 3.647 7.506 -14.016 1.00 92.56 73 LYS A O 1
ATOM 576 N N . ARG A 1 74 ? 4.876 7.797 -12.160 1.00 92.50 74 ARG A N 1
ATOM 577 C CA . ARG A 1 74 ? 6.167 7.463 -12.797 1.00 92.50 74 ARG A CA 1
ATOM 578 C C . ARG A 1 74 ? 6.192 6.019 -13.306 1.00 92.50 74 ARG A C 1
ATOM 580 O O . ARG A 1 74 ? 6.659 5.795 -14.414 1.00 92.50 74 ARG A O 1
ATOM 587 N N . TYR A 1 75 ? 5.681 5.070 -12.520 1.00 92.31 75 TYR A N 1
ATOM 588 C CA . TYR A 1 75 ? 5.588 3.665 -12.914 1.00 92.31 75 TYR A CA 1
ATOM 589 C C . TYR A 1 75 ? 4.699 3.484 -14.148 1.00 92.31 75 TYR A C 1
ATOM 591 O O . TYR A 1 75 ? 5.168 2.927 -15.131 1.00 92.31 75 TYR A O 1
ATOM 599 N N . TYR A 1 76 ? 3.476 4.022 -14.149 1.00 89.44 76 TYR A N 1
ATOM 600 C CA . TYR A 1 76 ? 2.543 3.851 -15.269 1.00 89.44 76 TYR A CA 1
ATOM 601 C C . TYR A 1 76 ? 2.998 4.531 -16.558 1.00 89.44 76 TYR A C 1
ATOM 603 O O . TYR A 1 76 ? 2.684 4.042 -17.637 1.00 89.44 76 TYR A O 1
ATOM 611 N N . VAL A 1 77 ? 3.775 5.618 -16.477 1.00 88.31 77 VAL A N 1
ATOM 612 C CA . VAL A 1 77 ? 4.415 6.160 -17.685 1.00 88.31 77 VAL A CA 1
ATOM 613 C C . VAL A 1 77 ? 5.355 5.124 -18.305 1.00 88.31 77 VAL A C 1
ATOM 615 O O . VAL A 1 77 ? 5.318 4.951 -19.515 1.00 88.31 77 VAL A O 1
ATOM 618 N N . LEU A 1 78 ? 6.147 4.404 -17.500 1.00 87.81 78 LEU A N 1
ATOM 619 C CA . LEU A 1 78 ? 7.041 3.355 -18.007 1.00 87.81 78 LEU A CA 1
ATOM 620 C C . LEU A 1 78 ? 6.304 2.079 -18.421 1.00 87.81 78 LEU A C 1
ATOM 622 O O . LEU A 1 78 ? 6.714 1.428 -19.377 1.00 87.81 78 LEU A O 1
ATOM 626 N N . ASP A 1 79 ? 5.242 1.718 -17.706 1.00 84.94 79 ASP A N 1
ATOM 627 C CA . ASP A 1 79 ? 4.395 0.558 -18.007 1.00 84.94 79 ASP A CA 1
ATOM 628 C C . ASP A 1 79 ? 3.756 0.688 -19.401 1.00 84.94 79 ASP A C 1
ATOM 630 O O . ASP A 1 79 ? 3.714 -0.270 -20.164 1.00 84.94 79 ASP A O 1
ATOM 634 N N . ASN A 1 80 ? 3.386 1.913 -19.789 1.00 83.50 80 ASN A N 1
ATOM 635 C CA . ASN A 1 80 ? 2.822 2.220 -21.104 1.00 83.50 80 ASN A CA 1
ATOM 636 C C . ASN A 1 80 ? 3.860 2.290 -22.244 1.00 83.50 80 ASN A C 1
ATOM 638 O O . ASN A 1 80 ? 3.472 2.413 -23.401 1.00 83.50 80 ASN A O 1
ATOM 642 N N . CYS A 1 81 ? 5.168 2.226 -21.966 1.00 79.12 81 CYS A N 1
ATOM 643 C CA . CYS A 1 81 ? 6.222 2.368 -22.983 1.00 79.12 81 CYS A CA 1
ATOM 644 C C . CYS A 1 81 ? 6.507 1.081 -23.793 1.00 79.12 81 CYS A C 1
ATOM 646 O O . CYS A 1 81 ? 7.605 0.946 -24.325 1.00 79.12 81 CYS A O 1
ATOM 648 N N . GLU A 1 82 ? 5.578 0.118 -23.861 1.00 76.69 82 GLU A N 1
ATOM 649 C CA . GLU A 1 82 ? 5.726 -1.168 -24.583 1.00 76.69 82 GLU A CA 1
ATOM 650 C C . GLU A 1 82 ? 7.014 -1.955 -24.245 1.00 76.69 82 GLU A C 1
ATOM 652 O O . GLU A 1 82 ? 7.463 -2.813 -25.008 1.00 76.69 82 GLU A O 1
ATOM 657 N N . LEU A 1 83 ? 7.612 -1.701 -23.073 1.00 76.62 83 LEU A N 1
ATOM 658 C CA . LEU A 1 83 ? 8.917 -2.249 -22.675 1.00 76.62 83 LEU A CA 1
ATOM 659 C C . LEU A 1 83 ? 8.922 -3.780 -22.559 1.00 76.62 83 LEU A C 1
ATOM 661 O O . LEU A 1 83 ? 9.983 -4.403 -22.615 1.00 76.62 83 LEU A O 1
ATOM 665 N N . ASP A 1 84 ? 7.749 -4.397 -22.410 1.00 73.69 84 ASP A N 1
ATOM 666 C CA . ASP A 1 84 ? 7.608 -5.849 -22.313 1.00 73.69 84 ASP A CA 1
ATOM 667 C C . ASP A 1 84 ? 7.981 -6.568 -23.611 1.00 73.69 84 ASP A C 1
ATOM 669 O O . ASP A 1 84 ? 8.522 -7.672 -23.545 1.00 73.69 84 ASP A O 1
ATOM 673 N N . THR A 1 85 ? 7.820 -5.916 -24.767 1.00 69.38 85 THR A N 1
ATOM 674 C CA . THR A 1 85 ? 8.214 -6.468 -26.077 1.00 69.38 85 THR A CA 1
ATOM 675 C C . THR A 1 85 ? 9.720 -6.723 -26.195 1.00 69.38 85 THR A C 1
ATOM 677 O O . THR A 1 85 ? 10.141 -7.586 -26.960 1.00 69.38 85 THR A O 1
ATOM 680 N N . ILE A 1 86 ? 10.532 -6.014 -25.401 1.00 68.69 86 ILE A N 1
ATOM 681 C CA . ILE A 1 86 ? 12.005 -6.055 -25.437 1.00 68.69 86 ILE A CA 1
ATOM 682 C C . ILE A 1 86 ? 12.585 -6.722 -24.181 1.00 68.69 86 ILE A C 1
ATOM 684 O O . ILE A 1 86 ? 13.776 -7.010 -24.098 1.00 68.69 86 ILE A O 1
ATOM 688 N N . SER A 1 87 ? 11.745 -7.035 -23.193 1.00 60.66 87 SER A N 1
ATOM 689 C CA . SER A 1 87 ? 12.171 -7.679 -21.944 1.00 60.66 87 SER A CA 1
ATOM 690 C C . SER A 1 87 ? 12.794 -9.073 -22.133 1.00 60.66 87 SER A C 1
ATOM 692 O O . SER A 1 87 ? 13.479 -9.556 -21.233 1.00 60.66 87 SER A O 1
ATOM 694 N N . SER A 1 88 ? 12.599 -9.690 -23.304 1.00 56.47 88 SER A N 1
ATOM 695 C CA . SER A 1 88 ? 13.198 -10.962 -23.722 1.00 56.47 88 SER A CA 1
ATOM 696 C C . SER A 1 88 ? 14.623 -10.835 -24.266 1.00 56.47 88 SER A C 1
ATOM 698 O O . SER A 1 88 ? 15.271 -11.856 -24.503 1.00 56.47 88 SER A O 1
ATOM 700 N N . VAL A 1 89 ? 15.139 -9.615 -24.468 1.00 60.84 89 VAL A N 1
ATOM 701 C CA . VAL A 1 89 ? 16.513 -9.432 -24.936 1.00 60.84 89 VAL A CA 1
ATOM 702 C C . VAL A 1 89 ? 17.470 -9.803 -23.810 1.00 60.84 89 VAL A C 1
ATOM 704 O O . VAL A 1 89 ? 17.603 -9.098 -22.809 1.00 60.84 89 VAL A O 1
ATOM 707 N N . VAL A 1 90 ? 18.123 -10.952 -23.982 1.00 55.59 90 VAL A N 1
ATOM 708 C CA . VAL A 1 90 ? 19.067 -11.520 -23.022 1.00 55.59 90 VAL A CA 1
ATOM 709 C C . VAL A 1 90 ? 20.318 -10.650 -22.988 1.00 55.59 90 VAL A C 1
ATOM 711 O O . VAL A 1 90 ? 21.239 -10.806 -23.787 1.00 55.59 90 VAL A O 1
ATOM 714 N N . VAL A 1 91 ? 20.343 -9.712 -22.049 1.00 67.81 91 VAL A N 1
ATOM 715 C CA . VAL A 1 91 ? 21.556 -9.013 -21.638 1.00 67.81 91 VAL A CA 1
ATOM 716 C C . VAL A 1 91 ? 21.966 -9.575 -20.285 1.00 67.81 91 VAL A C 1
ATOM 718 O O . VAL A 1 91 ? 21.129 -9.725 -19.393 1.00 67.81 91 VAL A O 1
ATOM 721 N N . ASP A 1 92 ? 23.254 -9.877 -20.133 1.00 77.69 92 ASP A N 1
ATOM 722 C CA . ASP A 1 92 ? 23.816 -10.321 -18.860 1.00 77.69 92 ASP A CA 1
ATOM 723 C C . ASP A 1 92 ? 23.395 -9.374 -17.705 1.00 77.69 92 ASP A C 1
ATOM 725 O O . ASP A 1 92 ? 23.544 -8.149 -17.828 1.00 77.69 92 ASP A O 1
ATOM 729 N N . PRO A 1 93 ? 22.862 -9.891 -16.579 1.00 79.31 93 PRO A N 1
ATOM 730 C CA . PRO A 1 93 ? 22.388 -9.059 -15.474 1.00 79.31 93 PRO A CA 1
ATOM 731 C C . PRO A 1 93 ? 23.452 -8.131 -14.874 1.00 79.31 93 PRO A C 1
ATOM 733 O O . PRO A 1 93 ? 23.132 -7.002 -14.480 1.00 79.31 93 PRO A O 1
ATOM 736 N N . ALA A 1 94 ? 24.716 -8.567 -14.798 1.00 80.62 94 ALA A N 1
ATOM 737 C CA . ALA A 1 94 ? 25.792 -7.732 -14.263 1.00 80.62 94 ALA A CA 1
ATOM 738 C C . ALA A 1 94 ? 26.079 -6.558 -15.207 1.00 80.62 94 ALA A C 1
ATOM 740 O O . ALA A 1 94 ? 26.222 -5.410 -14.767 1.00 80.62 94 ALA A O 1
ATOM 741 N N . PHE A 1 95 ? 26.058 -6.823 -16.508 1.00 80.06 95 PHE A N 1
ATOM 742 C CA . PHE A 1 95 ? 26.211 -5.812 -17.535 1.00 80.06 95 PHE A CA 1
ATOM 743 C C . PHE A 1 95 ? 25.017 -4.835 -17.613 1.00 80.06 95 PHE A C 1
ATOM 745 O O . PHE A 1 95 ? 25.219 -3.619 -17.693 1.00 80.06 95 PHE A O 1
ATOM 752 N N . MET A 1 96 ? 23.776 -5.313 -17.463 1.00 83.44 96 MET A N 1
ATOM 753 C CA . MET A 1 96 ? 22.587 -4.454 -17.309 1.00 83.44 96 MET A CA 1
ATOM 754 C C . MET A 1 96 ? 22.716 -3.506 -16.113 1.00 83.44 96 MET A C 1
ATOM 756 O O . MET A 1 96 ? 22.447 -2.308 -16.223 1.00 83.44 96 MET A O 1
ATOM 760 N N . SER A 1 97 ? 23.176 -4.027 -14.972 1.00 83.94 97 SER A N 1
ATOM 761 C CA . SER A 1 97 ? 23.423 -3.236 -13.762 1.00 83.94 97 SER A CA 1
ATOM 762 C C . SER A 1 97 ? 24.509 -2.178 -13.982 1.00 83.94 97 SER A C 1
ATOM 764 O O . SER A 1 97 ? 24.364 -1.035 -13.535 1.00 83.94 97 SER A O 1
ATOM 766 N N . TYR A 1 98 ? 25.575 -2.523 -14.710 1.00 85.94 98 TYR A N 1
ATOM 767 C CA . TYR A 1 98 ? 26.613 -1.577 -15.117 1.00 85.94 98 TYR A CA 1
ATOM 768 C C . TYR A 1 98 ? 26.043 -0.441 -15.981 1.00 85.94 98 TYR A C 1
ATOM 770 O O . TYR A 1 98 ? 26.236 0.730 -15.641 1.00 85.94 98 TYR A O 1
ATOM 778 N N . LEU A 1 99 ? 25.288 -0.760 -17.039 1.00 86.75 99 LEU A N 1
ATOM 779 C CA . LEU A 1 99 ? 24.675 0.242 -17.918 1.00 86.75 99 LEU A CA 1
ATOM 780 C C . LEU A 1 99 ? 23.668 1.128 -17.180 1.00 86.75 99 LEU A C 1
ATOM 782 O O . LEU A 1 99 ? 23.684 2.346 -17.355 1.00 86.75 99 LEU A O 1
ATOM 786 N N . TYR A 1 100 ? 22.847 0.554 -16.301 1.00 89.44 100 TYR A N 1
ATOM 787 C CA . TYR A 1 100 ? 21.936 1.317 -15.448 1.00 89.44 100 TYR A CA 1
ATOM 788 C C . TYR A 1 100 ? 22.695 2.324 -14.570 1.00 89.44 100 TYR A C 1
ATOM 790 O O . TYR A 1 100 ? 22.383 3.517 -14.574 1.00 89.44 100 TYR A O 1
ATOM 798 N N . LYS A 1 101 ? 23.742 1.877 -13.859 1.00 89.38 101 LYS A N 1
ATOM 799 C CA . LYS A 1 101 ? 24.577 2.759 -13.022 1.00 89.38 101 LYS A CA 1
ATOM 800 C C . LYS A 1 101 ? 25.251 3.852 -13.848 1.00 89.38 101 LYS A C 1
ATOM 802 O O . LYS A 1 101 ? 25.360 4.986 -13.381 1.00 89.38 101 LYS A O 1
ATOM 807 N N . LEU A 1 102 ? 25.686 3.528 -15.064 1.00 88.44 102 LEU A N 1
ATOM 808 C CA . LEU A 1 102 ? 26.283 4.483 -15.987 1.00 88.44 102 LEU A CA 1
ATOM 809 C C . LEU A 1 102 ? 25.260 5.540 -16.441 1.00 88.44 102 LEU A C 1
ATOM 811 O O . LEU A 1 102 ? 25.535 6.734 -16.343 1.00 88.44 102 LEU A O 1
ATOM 815 N N . ALA A 1 103 ? 24.054 5.129 -16.842 1.00 90.75 103 ALA A N 1
ATOM 816 C CA . ALA A 1 103 ? 22.963 6.030 -17.222 1.00 90.75 103 ALA A CA 1
ATOM 817 C C . ALA A 1 103 ? 22.542 6.966 -16.074 1.00 90.75 103 ALA A C 1
ATOM 819 O O . ALA A 1 103 ? 22.274 8.154 -16.288 1.00 90.75 103 ALA A O 1
ATOM 820 N N . CYS A 1 104 ? 22.540 6.470 -14.832 1.00 89.94 104 CYS A N 1
ATOM 821 C CA . CYS A 1 104 ? 22.241 7.273 -13.647 1.00 89.94 104 CYS A CA 1
ATOM 822 C C . CYS A 1 104 ? 23.203 8.459 -13.469 1.00 89.94 104 CYS A C 1
ATOM 824 O O . CYS A 1 104 ? 22.755 9.520 -13.033 1.00 89.94 104 CYS A O 1
ATOM 826 N N . ARG A 1 105 ? 24.474 8.328 -13.876 1.00 91.56 105 ARG A N 1
ATOM 827 C CA . ARG A 1 105 ? 25.496 9.387 -13.754 1.00 91.56 105 ARG A CA 1
ATOM 828 C C . ARG A 1 105 ? 25.359 10.509 -14.787 1.00 91.56 105 ARG A C 1
ATOM 830 O O . ARG A 1 105 ? 25.833 11.610 -14.536 1.00 91.56 105 ARG A O 1
ATOM 837 N N . TYR A 1 106 ? 24.718 10.252 -15.924 1.00 92.38 106 TYR A N 1
ATOM 838 C CA . TYR A 1 106 ? 24.589 11.232 -17.006 1.00 92.38 106 TYR A CA 1
ATOM 839 C C . TYR A 1 106 ? 23.384 12.161 -16.841 1.00 92.38 106 TYR A C 1
ATOM 841 O O . TYR A 1 106 ? 22.332 11.759 -16.344 1.00 92.38 106 TYR A O 1
ATOM 849 N N . SER A 1 107 ? 23.484 13.403 -17.310 1.00 91.44 107 SER A N 1
ATOM 850 C CA . SER A 1 107 ? 22.318 14.277 -17.472 1.00 91.44 107 SER A CA 1
ATOM 851 C C . SER A 1 107 ? 21.564 13.960 -18.770 1.00 91.44 107 SER A C 1
ATOM 853 O O . SER A 1 107 ? 22.100 13.323 -19.676 1.00 91.44 107 SER A O 1
ATOM 855 N N . ALA A 1 108 ? 20.327 14.450 -18.908 1.00 91.62 108 ALA A N 1
ATOM 856 C CA . ALA A 1 108 ? 19.587 14.316 -20.167 1.00 91.62 108 ALA A CA 1
ATOM 857 C C . ALA A 1 108 ? 20.348 14.939 -21.357 1.00 91.62 108 ALA A C 1
ATOM 859 O O . ALA A 1 108 ? 20.294 14.422 -22.470 1.00 91.62 108 ALA A O 1
ATOM 860 N N . ARG A 1 109 ? 21.106 16.019 -21.112 1.00 91.19 109 ARG A N 1
ATOM 861 C CA . ARG A 1 109 ? 21.954 16.670 -22.122 1.00 91.19 109 ARG A CA 1
ATOM 862 C C . ARG A 1 109 ? 23.102 15.767 -22.570 1.00 91.19 109 ARG A C 1
ATOM 864 O O . ARG A 1 109 ? 23.370 15.699 -23.764 1.00 91.19 109 ARG A O 1
ATOM 871 N N . ASP A 1 110 ? 23.733 15.052 -21.642 1.00 92.50 110 ASP A N 1
ATOM 872 C CA . ASP A 1 110 ? 24.830 14.130 -21.965 1.00 92.50 110 ASP A CA 1
ATOM 873 C C . ASP A 1 110 ? 24.324 12.934 -22.770 1.00 92.50 110 ASP A C 1
ATOM 875 O O . ASP A 1 110 ? 24.918 12.576 -23.785 1.00 92.50 110 ASP A O 1
ATOM 879 N N . ILE A 1 111 ? 23.178 12.367 -22.374 1.00 92.88 111 ILE A N 1
ATOM 880 C CA . ILE A 1 111 ? 22.551 11.250 -23.089 1.00 92.88 111 ILE A CA 1
ATOM 881 C C . ILE A 1 111 ? 22.230 11.629 -24.543 1.00 92.88 111 ILE A C 1
ATOM 883 O O . ILE A 1 111 ? 22.510 10.849 -25.453 1.00 92.88 111 ILE A O 1
ATOM 887 N N . LYS A 1 112 ? 21.707 12.842 -24.782 1.00 92.81 112 LYS A N 1
ATOM 888 C CA . LYS A 1 112 ? 21.389 13.346 -26.132 1.00 92.81 112 LYS A CA 1
ATOM 889 C C . LYS A 1 112 ? 22.614 13.519 -27.040 1.00 92.81 112 LYS A C 1
ATOM 891 O O . LYS A 1 112 ? 22.452 13.516 -28.253 1.00 92.81 112 LYS A O 1
ATOM 896 N N . ARG A 1 113 ? 23.823 13.665 -26.482 1.00 93.38 113 ARG A N 1
ATOM 897 C CA . ARG A 1 113 ? 25.069 13.816 -27.259 1.00 93.38 113 ARG A CA 1
ATOM 898 C C . ARG A 1 113 ? 25.630 12.489 -27.772 1.00 93.38 113 ARG A C 1
ATOM 900 O O . ARG A 1 113 ? 26.494 12.499 -28.645 1.00 93.38 113 ARG A O 1
ATOM 907 N N . PHE A 1 114 ? 25.190 11.352 -27.232 1.00 92.25 114 PHE A N 1
ATOM 908 C CA . PHE A 1 114 ? 25.648 10.053 -27.719 1.00 92.25 114 PHE A CA 1
ATOM 909 C C . PHE A 1 114 ? 25.072 9.731 -29.101 1.00 92.25 114 PHE A C 1
ATOM 911 O O . PHE A 1 114 ? 23.944 10.098 -29.425 1.00 92.25 114 PHE A O 1
ATOM 918 N N . LYS A 1 115 ? 25.835 8.963 -29.893 1.00 93.00 115 LYS A N 1
ATOM 919 C CA . LYS A 1 115 ? 25.338 8.353 -31.135 1.00 93.00 115 LYS A CA 1
ATOM 920 C C . LYS A 1 115 ? 24.068 7.544 -30.847 1.00 93.00 115 LYS A C 1
ATOM 922 O O . LYS A 1 115 ? 23.965 6.932 -29.780 1.00 93.00 115 LYS A O 1
ATOM 927 N N . ALA A 1 116 ? 23.139 7.508 -31.803 1.00 92.81 116 ALA A N 1
ATOM 928 C CA . ALA A 1 116 ? 21.836 6.863 -31.638 1.00 92.81 116 ALA A CA 1
ATOM 929 C C . ALA A 1 116 ? 21.913 5.440 -31.038 1.00 92.81 116 ALA A C 1
ATOM 931 O O . ALA A 1 116 ? 21.242 5.230 -30.024 1.00 92.81 116 ALA A O 1
ATOM 932 N N . PRO A 1 117 ? 22.778 4.524 -31.521 1.00 90.88 117 PRO A N 1
ATOM 933 C CA . PRO A 1 117 ? 22.856 3.169 -30.976 1.00 90.88 117 PRO A CA 1
ATOM 934 C C . PRO A 1 117 ? 23.156 3.141 -29.476 1.00 90.88 117 PRO A C 1
ATOM 936 O O . PRO A 1 117 ? 22.442 2.514 -28.694 1.00 90.88 117 PRO A O 1
ATOM 939 N N . LYS A 1 118 ? 24.162 3.911 -29.043 1.00 90.31 118 LYS A N 1
ATOM 940 C CA . LYS A 1 118 ? 24.539 4.030 -27.630 1.00 90.31 118 LYS A CA 1
ATOM 941 C C . LYS A 1 118 ? 23.463 4.736 -26.807 1.00 90.31 118 LYS A C 1
ATOM 943 O O . LYS A 1 118 ? 23.153 4.280 -25.711 1.00 90.31 118 LYS A O 1
ATOM 948 N N . ARG A 1 119 ? 22.899 5.840 -27.313 1.00 93.56 119 ARG A N 1
ATOM 949 C CA . ARG A 1 119 ? 21.867 6.631 -26.621 1.00 93.56 119 ARG A CA 1
ATOM 950 C C . ARG A 1 119 ? 20.656 5.772 -26.270 1.00 93.56 119 ARG A C 1
ATOM 952 O O . ARG A 1 119 ? 20.288 5.691 -25.101 1.00 93.56 119 ARG A O 1
ATOM 959 N N . TYR A 1 120 ? 20.044 5.147 -27.273 1.00 91.62 120 TYR A N 1
ATOM 960 C CA . TYR A 1 120 ? 18.784 4.436 -27.078 1.00 91.62 120 TYR A CA 1
ATOM 961 C C . TYR A 1 120 ? 18.973 3.126 -26.317 1.00 91.62 120 TYR A C 1
ATOM 963 O O . TYR A 1 120 ? 18.166 2.820 -25.448 1.00 91.62 120 TYR A O 1
ATOM 971 N N . SER A 1 121 ? 20.065 2.401 -26.558 1.00 89.19 121 SER A N 1
ATOM 972 C CA . SER A 1 121 ? 20.351 1.162 -25.831 1.00 89.19 121 SER A CA 1
ATOM 973 C C . SER A 1 121 ? 20.644 1.411 -24.351 1.00 89.19 121 SER A C 1
ATOM 975 O O . SER A 1 121 ? 20.106 0.726 -23.487 1.00 89.19 121 SER A O 1
ATOM 977 N N . LEU A 1 122 ? 21.432 2.446 -24.031 1.00 90.44 122 LEU A N 1
ATOM 978 C CA . LEU A 1 122 ? 21.685 2.842 -22.644 1.00 90.44 122 LEU A CA 1
ATOM 979 C C . LEU A 1 122 ? 20.386 3.254 -21.932 1.00 90.44 122 LEU A C 1
ATOM 981 O O . LEU A 1 122 ? 20.170 2.893 -20.775 1.00 90.44 122 LEU A O 1
ATOM 985 N N . MET A 1 123 ? 19.516 3.989 -22.631 1.00 92.19 123 MET A N 1
ATOM 986 C CA . MET A 1 123 ? 18.216 4.396 -22.103 1.00 92.19 123 MET A CA 1
ATOM 987 C C . MET A 1 123 ? 17.260 3.219 -21.930 1.00 92.19 123 MET A C 1
ATOM 989 O O . MET A 1 123 ? 16.610 3.142 -20.896 1.00 92.19 123 MET A O 1
ATOM 993 N N . LEU A 1 124 ? 17.216 2.268 -22.860 1.00 89.19 124 LEU A N 1
ATOM 994 C CA . LEU A 1 124 ? 16.432 1.043 -22.714 1.00 89.19 124 LEU A CA 1
ATOM 995 C C . LEU A 1 124 ? 16.812 0.298 -21.426 1.00 89.19 124 LEU A C 1
ATOM 997 O O . LEU A 1 124 ? 15.944 0.007 -20.602 1.00 89.19 124 LEU A O 1
ATOM 1001 N N . CYS A 1 125 ? 18.110 0.052 -21.214 1.00 87.69 125 CYS A N 1
ATOM 1002 C CA . CYS A 1 125 ? 18.598 -0.598 -19.996 1.00 87.69 125 CYS A CA 1
ATOM 1003 C C . CYS A 1 125 ? 18.217 0.198 -18.743 1.00 87.69 125 CYS A C 1
ATOM 1005 O O . CYS A 1 125 ? 17.795 -0.381 -17.740 1.00 87.69 125 CYS A O 1
ATOM 1007 N N . PHE A 1 126 ? 18.322 1.529 -18.807 1.00 91.44 126 PHE A N 1
ATOM 1008 C CA . PHE A 1 126 ? 17.896 2.406 -17.724 1.00 91.44 126 PHE A CA 1
ATOM 1009 C C . PHE A 1 126 ? 16.405 2.253 -17.407 1.00 91.44 126 PHE A C 1
ATOM 1011 O O . PHE A 1 126 ? 16.061 2.100 -16.237 1.00 91.44 126 PHE A O 1
ATOM 1018 N N . LEU A 1 127 ? 15.522 2.270 -18.408 1.00 90.75 127 LEU A N 1
ATOM 1019 C CA . LEU A 1 127 ? 14.072 2.179 -18.209 1.00 90.75 127 LEU A CA 1
ATOM 1020 C C . LEU A 1 127 ? 13.644 0.814 -17.675 1.00 90.75 127 LEU A C 1
ATOM 1022 O O . LEU A 1 127 ? 12.879 0.764 -16.710 1.00 90.75 127 LEU A O 1
ATOM 1026 N N . LEU A 1 128 ? 14.184 -0.275 -18.234 1.00 87.81 128 LEU A N 1
ATOM 1027 C CA . LEU A 1 128 ? 13.912 -1.632 -17.759 1.00 87.81 128 LEU A CA 1
ATOM 1028 C C . LEU A 1 128 ? 14.276 -1.775 -16.281 1.00 87.81 128 LEU A C 1
ATOM 1030 O O . LEU A 1 128 ? 13.453 -2.220 -15.487 1.00 87.81 128 LEU A O 1
ATOM 1034 N N . GLU A 1 129 ? 15.473 -1.343 -15.887 1.00 88.06 129 GLU A N 1
ATOM 1035 C CA . GLU A 1 129 ? 15.932 -1.439 -14.500 1.00 88.06 129 GLU A CA 1
ATOM 1036 C C . GLU A 1 129 ? 15.196 -0.469 -13.565 1.00 88.06 129 GLU A C 1
ATOM 1038 O O . GLU A 1 129 ? 14.906 -0.820 -12.419 1.00 88.06 129 GLU A O 1
ATOM 1043 N N . THR A 1 130 ? 14.849 0.723 -14.051 1.00 91.31 130 THR A N 1
ATOM 1044 C CA . THR A 1 130 ? 14.089 1.728 -13.297 1.00 91.31 130 THR A CA 1
ATOM 1045 C C . THR A 1 130 ? 12.672 1.250 -13.012 1.00 91.31 130 THR A C 1
ATOM 1047 O O . THR A 1 130 ? 12.201 1.424 -11.891 1.00 91.31 130 THR A O 1
ATOM 1050 N N . ARG A 1 131 ? 11.999 0.594 -13.967 1.00 89.69 131 ARG A N 1
ATOM 1051 C CA . ARG A 1 131 ? 10.666 0.008 -13.755 1.00 89.69 131 ARG A CA 1
ATOM 1052 C C . ARG A 1 131 ? 10.667 -0.946 -12.561 1.00 89.69 131 ARG A C 1
ATOM 1054 O O . ARG A 1 131 ? 9.823 -0.817 -11.675 1.00 89.69 131 ARG A O 1
ATOM 1061 N N . LYS A 1 132 ? 11.677 -1.819 -12.478 1.00 88.50 132 LYS A N 1
ATOM 1062 C CA . LYS A 1 132 ? 11.850 -2.728 -11.338 1.00 88.50 132 LYS A CA 1
ATOM 1063 C C . LYS A 1 132 ? 12.099 -1.967 -10.027 1.00 88.50 132 LYS A C 1
ATOM 1065 O O . LYS A 1 132 ? 11.484 -2.269 -9.012 1.00 88.50 132 LYS A O 1
ATOM 1070 N N . VAL A 1 133 ? 12.959 -0.941 -10.045 1.00 90.81 133 VAL A N 1
ATOM 1071 C CA . VAL A 1 133 ? 13.241 -0.095 -8.864 1.00 90.81 133 VAL A CA 1
ATOM 1072 C C . VAL A 1 133 ? 11.994 0.655 -8.384 1.00 90.81 133 VAL A C 1
ATOM 1074 O O . VAL A 1 133 ? 11.780 0.783 -7.180 1.00 90.81 133 VAL A O 1
ATOM 1077 N N . LEU A 1 134 ? 11.152 1.146 -9.296 1.00 92.56 134 LEU A N 1
ATOM 1078 C CA . LEU A 1 134 ? 9.903 1.820 -8.945 1.00 92.56 134 LEU A CA 1
ATOM 1079 C C . LEU A 1 134 ? 8.925 0.866 -8.260 1.00 92.56 134 LEU A C 1
ATOM 1081 O O . LEU A 1 134 ? 8.341 1.252 -7.251 1.00 92.56 134 LEU A O 1
ATOM 1085 N N . LEU A 1 135 ? 8.788 -0.368 -8.751 1.00 92.06 135 LEU A N 1
ATOM 1086 C CA . LEU A 1 135 ? 7.974 -1.397 -8.098 1.00 92.06 135 LEU A CA 1
ATOM 1087 C C . LEU A 1 135 ? 8.466 -1.688 -6.674 1.00 92.06 135 LEU A C 1
ATOM 1089 O O . LEU A 1 135 ? 7.670 -1.646 -5.737 1.00 92.06 135 LEU A O 1
ATOM 1093 N N . ASP A 1 136 ? 9.775 -1.882 -6.492 1.00 91.56 136 ASP A N 1
ATOM 1094 C CA . ASP A 1 136 ? 10.382 -2.087 -5.168 1.00 91.56 136 ASP A CA 1
ATOM 1095 C C . ASP A 1 136 ? 10.091 -0.910 -4.229 1.00 91.56 136 ASP A C 1
ATOM 1097 O O . ASP A 1 136 ? 9.733 -1.093 -3.064 1.00 91.56 136 ASP A O 1
ATOM 1101 N N . ASN A 1 137 ? 10.225 0.316 -4.738 1.00 93.62 137 ASN A N 1
ATOM 1102 C CA . ASN A 1 137 ? 9.934 1.530 -3.986 1.00 93.62 137 ASN A CA 1
ATOM 1103 C C . ASN A 1 137 ? 8.451 1.619 -3.606 1.00 93.62 137 ASN A C 1
ATOM 1105 O O . ASN A 1 137 ? 8.142 2.007 -2.481 1.00 93.62 137 ASN A O 1
ATOM 1109 N N . LEU A 1 138 ? 7.532 1.253 -4.504 1.00 94.62 138 LEU A N 1
ATOM 1110 C CA . LEU A 1 138 ? 6.092 1.240 -4.235 1.00 94.62 138 LEU A CA 1
ATOM 1111 C C . LEU A 1 138 ? 5.726 0.229 -3.147 1.00 94.62 138 LEU A C 1
ATOM 1113 O O . LEU A 1 138 ? 4.993 0.582 -2.223 1.00 94.62 138 LEU A O 1
ATOM 1117 N N . VAL A 1 139 ? 6.284 -0.982 -3.209 1.00 94.06 139 VAL A N 1
ATOM 1118 C CA . VAL A 1 139 ? 6.108 -2.014 -2.174 1.00 94.06 139 VAL A CA 1
ATOM 1119 C C . VAL A 1 139 ? 6.629 -1.519 -0.822 1.00 94.06 139 VAL A C 1
ATOM 1121 O O . VAL A 1 139 ? 5.898 -1.554 0.168 1.00 94.06 139 VAL A O 1
ATOM 1124 N N . LYS A 1 140 ? 7.849 -0.964 -0.782 1.00 93.81 140 LYS A N 1
ATOM 1125 C CA . LYS A 1 140 ? 8.445 -0.402 0.445 1.00 93.81 140 LYS A CA 1
ATOM 1126 C C . LYS A 1 140 ? 7.635 0.762 1.014 1.00 93.81 140 LYS A C 1
ATOM 1128 O O . LYS A 1 140 ? 7.471 0.868 2.226 1.00 93.81 140 LYS A O 1
ATOM 1133 N N . MET A 1 141 ? 7.120 1.646 0.161 1.00 95.69 141 MET A N 1
ATOM 1134 C CA . MET A 1 141 ? 6.287 2.757 0.618 1.00 95.69 141 MET A CA 1
ATOM 1135 C C . MET A 1 141 ? 4.928 2.284 1.138 1.00 95.69 141 MET A C 1
ATOM 1137 O O . MET A 1 141 ? 4.452 2.837 2.124 1.00 95.69 141 MET A O 1
ATOM 1141 N N . HIS A 1 142 ? 4.304 1.275 0.525 1.00 95.88 142 HIS A N 1
ATOM 1142 C CA . HIS A 1 142 ? 3.071 0.694 1.057 1.00 95.88 142 HIS A CA 1
ATOM 1143 C C . HIS A 1 142 ? 3.302 0.089 2.446 1.00 95.88 142 HIS A C 1
ATOM 1145 O O . HIS A 1 142 ? 2.571 0.410 3.384 1.00 95.88 142 HIS A O 1
ATOM 1151 N N . ASP A 1 143 ? 4.367 -0.701 2.598 1.00 95.00 143 ASP A N 1
ATOM 1152 C CA . ASP A 1 143 ? 4.773 -1.269 3.882 1.00 95.00 143 ASP A CA 1
ATOM 1153 C C . ASP A 1 143 ? 4.957 -0.183 4.957 1.00 95.00 143 ASP A C 1
ATOM 1155 O O . ASP A 1 143 ? 4.295 -0.203 5.998 1.00 95.00 143 ASP A O 1
ATOM 1159 N N . GLN A 1 144 ? 5.777 0.830 4.667 1.00 95.88 144 GLN A N 1
ATOM 1160 C CA . GLN A 1 144 ? 6.027 1.936 5.591 1.00 95.88 144 GLN A CA 1
ATOM 1161 C C . GLN A 1 144 ? 4.741 2.711 5.931 1.00 95.88 144 GLN A C 1
ATOM 1163 O O . GLN A 1 144 ? 4.513 3.041 7.096 1.00 95.88 144 GLN A O 1
ATOM 1168 N N . PHE A 1 145 ? 3.863 2.955 4.952 1.00 96.38 145 PHE A N 1
ATOM 1169 C CA . PHE A 1 145 ? 2.580 3.625 5.180 1.00 96.38 145 PHE A CA 1
ATOM 1170 C C . PHE A 1 145 ? 1.695 2.842 6.159 1.00 96.38 145 PHE A C 1
ATOM 1172 O O . PHE A 1 145 ? 1.130 3.428 7.086 1.00 96.38 145 PHE A O 1
ATOM 1179 N N . ILE A 1 146 ? 1.574 1.522 5.976 1.00 96.75 146 ILE A N 1
ATOM 1180 C CA . ILE A 1 146 ? 0.771 0.672 6.862 1.00 96.75 146 ILE A CA 1
ATOM 1181 C C . ILE A 1 146 ? 1.410 0.584 8.251 1.00 96.75 146 ILE A C 1
ATOM 1183 O O . ILE A 1 146 ? 0.701 0.690 9.253 1.00 96.75 146 ILE A O 1
ATOM 1187 N N . MET A 1 147 ? 2.738 0.467 8.343 1.00 95.81 147 MET A N 1
ATOM 1188 C CA . MET A 1 147 ? 3.439 0.509 9.630 1.00 95.81 147 MET A CA 1
ATOM 1189 C C . MET A 1 147 ? 3.151 1.795 10.408 1.00 95.81 147 MET A C 1
ATOM 1191 O O . MET A 1 147 ? 2.845 1.734 11.601 1.00 95.81 147 MET A O 1
ATOM 1195 N N . ASP A 1 148 ? 3.233 2.952 9.752 1.00 95.62 148 ASP A N 1
ATOM 1196 C CA . ASP A 1 148 ? 2.980 4.243 10.389 1.00 95.62 148 ASP A CA 1
ATOM 1197 C C . ASP A 1 148 ? 1.510 4.399 10.789 1.00 95.62 148 ASP A C 1
ATOM 1199 O O . ASP A 1 148 ? 1.218 4.914 11.872 1.00 95.62 148 ASP A O 1
ATOM 1203 N N . LEU A 1 149 ? 0.583 3.894 9.966 1.00 95.44 149 LEU A N 1
ATOM 1204 C CA . LEU A 1 149 ? -0.844 3.844 10.280 1.00 95.44 149 LEU A CA 1
ATOM 1205 C C . LEU A 1 149 ? -1.102 3.030 11.555 1.00 95.44 149 LEU A C 1
ATOM 1207 O O . LEU A 1 149 ? -1.755 3.533 12.472 1.00 95.44 149 LEU A O 1
ATOM 1211 N N . LEU A 1 150 ? -0.558 1.812 11.644 1.00 95.50 150 LEU A N 1
ATOM 1212 C CA . LEU A 1 150 ? -0.722 0.929 12.804 1.00 95.50 150 LEU A CA 1
ATOM 1213 C C . LEU A 1 150 ? -0.072 1.521 14.058 1.00 95.50 150 LEU A C 1
ATOM 1215 O O . LEU A 1 150 ? -0.681 1.557 15.128 1.00 95.50 150 LEU A O 1
ATOM 1219 N N . ARG A 1 151 ? 1.147 2.054 13.925 1.00 96.06 151 ARG A N 1
ATOM 1220 C CA . ARG A 1 151 ? 1.887 2.686 15.024 1.00 96.06 151 ARG A CA 1
ATOM 1221 C C . ARG A 1 151 ? 1.153 3.906 15.569 1.00 96.06 151 ARG A C 1
ATOM 1223 O O . ARG A 1 151 ? 1.046 4.067 16.784 1.00 96.06 151 ARG A O 1
ATOM 1230 N N . HIS A 1 152 ? 0.647 4.768 14.690 1.00 95.50 152 HIS A N 1
ATOM 1231 C CA . HIS A 1 152 ? -0.150 5.921 15.092 1.00 95.50 152 HIS A CA 1
ATOM 1232 C C . HIS A 1 152 ? -1.459 5.488 15.758 1.00 95.50 152 HIS A C 1
ATOM 1234 O O . HIS A 1 152 ? -1.808 6.025 16.808 1.00 95.50 152 HIS A O 1
ATOM 1240 N N . GLY A 1 153 ? -2.140 4.484 15.194 1.00 95.69 153 GLY A N 1
ATOM 1241 C CA . GLY A 1 153 ? -3.365 3.928 15.762 1.00 95.69 153 GLY A CA 1
ATOM 1242 C C . GLY A 1 153 ? -3.165 3.413 17.186 1.00 95.69 153 GLY A C 1
ATOM 1243 O O . GLY A 1 153 ? -3.912 3.797 18.084 1.00 95.69 153 GLY A O 1
ATOM 1244 N N . LYS A 1 154 ? -2.098 2.638 17.416 1.00 95.69 154 LYS A N 1
ATOM 1245 C CA . LYS A 1 154 ? -1.738 2.126 18.744 1.00 95.69 154 LYS A CA 1
ATOM 1246 C C . LYS A 1 154 ? -1.439 3.250 19.739 1.00 95.69 154 LYS A C 1
ATOM 1248 O O . LYS A 1 154 ? -2.010 3.263 20.825 1.00 95.69 154 LYS A O 1
ATOM 1253 N N . ARG A 1 155 ? -0.626 4.241 19.354 1.00 96.94 155 ARG A N 1
ATOM 1254 C CA . ARG A 1 155 ? -0.314 5.402 20.214 1.00 96.94 155 ARG A CA 1
ATOM 1255 C C . ARG A 1 155 ? -1.565 6.194 20.598 1.00 96.94 155 ARG A C 1
ATOM 1257 O O . ARG A 1 155 ? -1.724 6.558 21.761 1.00 96.94 155 ARG A O 1
ATOM 1264 N N . LEU A 1 156 ? -2.454 6.454 19.636 1.00 96.50 156 LEU A N 1
ATOM 1265 C CA . LEU A 1 156 ? -3.701 7.176 19.889 1.00 96.50 156 LEU A CA 1
ATOM 1266 C C . LEU A 1 156 ? -4.654 6.360 20.771 1.00 96.50 156 LEU A C 1
ATOM 1268 O O . LEU A 1 156 ? -5.311 6.920 21.646 1.00 96.50 156 LEU A O 1
ATOM 1272 N N . HIS A 1 157 ? -4.713 5.044 20.565 1.00 95.81 157 HIS A N 1
ATOM 1273 C CA . HIS A 1 157 ? -5.493 4.147 21.409 1.00 95.81 157 HIS A CA 1
ATOM 1274 C C . HIS A 1 157 ? -4.985 4.165 22.854 1.00 95.81 157 HIS A C 1
ATOM 1276 O O . HIS A 1 157 ? -5.771 4.415 23.760 1.00 95.81 157 HIS A O 1
ATOM 1282 N N . GLU A 1 158 ? -3.677 4.008 23.070 1.00 95.75 158 GLU A N 1
ATOM 1283 C CA . GLU A 1 158 ? -3.053 4.082 24.398 1.00 95.75 158 GLU A CA 1
ATOM 1284 C C . GLU A 1 158 ? -3.285 5.438 25.077 1.00 95.75 158 GLU A C 1
ATOM 1286 O O . GLU A 1 158 ? -3.547 5.497 26.279 1.00 95.75 158 GLU A O 1
ATOM 1291 N N . GLN A 1 159 ? -3.222 6.540 24.323 1.00 96.44 159 GLN A N 1
ATOM 1292 C CA . GLN A 1 159 ? -3.542 7.865 24.850 1.00 96.44 159 GLN A CA 1
ATOM 1293 C C . GLN A 1 159 ? -5.000 7.943 25.324 1.00 96.44 159 GLN A C 1
ATOM 1295 O O . GLN A 1 159 ? -5.241 8.295 26.480 1.00 96.44 159 GLN A O 1
ATOM 1300 N N . LYS A 1 160 ? -5.961 7.570 24.467 1.00 95.44 160 LYS A N 1
ATOM 1301 C CA . LYS A 1 160 ? -7.390 7.563 24.820 1.00 95.44 160 LYS A CA 1
ATOM 1302 C C . LYS A 1 160 ? -7.686 6.628 25.987 1.00 95.44 160 LYS A C 1
ATOM 1304 O O . LYS A 1 160 ? -8.507 6.956 26.837 1.00 95.44 160 LYS A O 1
ATOM 1309 N N . HIS A 1 161 ? -6.991 5.496 26.050 1.00 94.75 161 HIS A N 1
ATOM 1310 C CA . HIS A 1 161 ? -7.093 4.532 27.140 1.00 94.75 161 HIS A CA 1
ATOM 1311 C C . HIS A 1 161 ? -6.715 5.166 28.474 1.00 94.75 161 HIS A C 1
ATOM 1313 O O . HIS A 1 161 ? -7.505 5.150 29.416 1.00 94.75 161 HIS A O 1
ATOM 1319 N N . ARG A 1 162 ? -5.557 5.836 28.531 1.00 94.94 162 ARG A N 1
ATOM 1320 C CA . ARG A 1 162 ? -5.108 6.557 29.731 1.00 94.94 162 ARG A CA 1
ATOM 1321 C C . ARG A 1 162 ? -6.081 7.657 30.154 1.00 94.94 162 ARG A C 1
ATOM 1323 O O . ARG A 1 162 ? -6.316 7.827 31.349 1.00 94.94 162 ARG A O 1
ATOM 1330 N N . GLU A 1 163 ? -6.623 8.410 29.201 1.00 94.31 163 GLU A N 1
ATOM 1331 C CA . GLU A 1 163 ? -7.579 9.488 29.475 1.00 94.31 163 GLU A CA 1
ATOM 1332 C C . GLU A 1 163 ? -8.911 8.948 30.011 1.00 94.31 163 GLU A C 1
ATOM 1334 O O . GLU A 1 163 ? -9.379 9.408 31.056 1.00 94.31 163 GLU A O 1
ATOM 1339 N N . LEU A 1 164 ? -9.494 7.942 29.352 1.00 93.19 164 LEU A N 1
ATOM 1340 C CA . LEU A 1 164 ? -10.771 7.359 29.764 1.00 93.19 164 LEU A CA 1
ATOM 1341 C C . LEU A 1 164 ? -10.654 6.548 31.052 1.00 93.19 164 LEU A C 1
ATOM 1343 O O . LEU A 1 164 ? -11.558 6.628 31.871 1.00 93.19 164 LEU A O 1
ATOM 1347 N N . ARG A 1 165 ? -9.538 5.855 31.312 1.00 93.00 165 ARG A N 1
ATOM 1348 C CA . ARG A 1 165 ? -9.325 5.131 32.581 1.00 93.00 165 ARG A CA 1
ATOM 1349 C C . ARG A 1 165 ? -9.398 6.066 33.797 1.00 93.00 165 ARG A C 1
ATOM 1351 O O . ARG A 1 165 ? -9.950 5.702 34.832 1.00 93.00 165 ARG A O 1
ATOM 1358 N N . LYS A 1 166 ? -8.880 7.297 33.681 1.00 93.69 166 LYS A N 1
ATOM 1359 C CA . LYS A 1 166 ? -8.976 8.305 34.756 1.00 93.69 166 LYS A CA 1
ATOM 1360 C C . LYS A 1 166 ? -10.421 8.733 35.020 1.00 93.69 166 LYS A C 1
ATOM 1362 O O . LYS A 1 166 ? -10.787 8.937 36.174 1.00 93.69 166 LYS A O 1
ATOM 1367 N N . ARG A 1 167 ? -11.222 8.886 33.962 1.00 93.31 167 ARG A N 1
ATOM 1368 C CA . ARG A 1 167 ? -12.645 9.246 34.063 1.00 93.31 167 ARG A CA 1
ATOM 1369 C C . ARG A 1 167 ? -13.481 8.081 34.584 1.00 93.31 167 ARG A C 1
ATOM 1371 O O . ARG A 1 167 ? -14.249 8.264 35.517 1.00 93.31 167 ARG A O 1
ATOM 1378 N N . GLN A 1 168 ? -13.215 6.877 34.081 1.00 94.00 168 GLN A N 1
ATOM 1379 C CA . GLN A 1 168 ? -13.825 5.626 34.517 1.00 94.00 168 GLN A CA 1
ATOM 1380 C C . GLN A 1 168 ? -13.702 5.438 36.030 1.00 94.00 168 GLN A C 1
ATOM 1382 O O . GLN A 1 168 ? -14.689 5.104 36.668 1.00 94.00 168 GLN A O 1
ATOM 1387 N N . LYS A 1 169 ? -12.528 5.700 36.622 1.00 92.62 169 LYS A N 1
ATOM 1388 C CA . LYS A 1 169 ? -12.354 5.593 38.078 1.00 92.62 169 LYS A CA 1
ATOM 1389 C C . LYS A 1 169 ? -13.349 6.482 38.840 1.00 92.62 169 LYS A C 1
ATOM 1391 O O . LYS A 1 169 ? -14.070 5.987 39.694 1.00 92.62 169 LYS A O 1
ATOM 1396 N N . LYS A 1 170 ? -13.462 7.760 38.455 1.00 92.56 170 LYS A N 1
ATOM 1397 C CA . LYS A 1 170 ? -14.423 8.707 39.057 1.00 92.56 170 LYS A CA 1
ATOM 1398 C C . LYS A 1 170 ? -15.881 8.309 38.808 1.00 92.56 170 LYS A C 1
ATOM 1400 O O . LYS A 1 170 ? -16.749 8.538 39.650 1.00 92.56 170 LYS A O 1
ATOM 1405 N N . ALA A 1 171 ? -16.152 7.743 37.635 1.00 93.00 171 ALA A N 1
ATOM 1406 C CA . ALA A 1 171 ? -17.471 7.253 37.281 1.00 93.00 171 ALA A CA 1
ATOM 1407 C C . ALA A 1 171 ? -17.872 6.054 38.151 1.00 93.00 171 ALA A C 1
ATOM 1409 O O . AL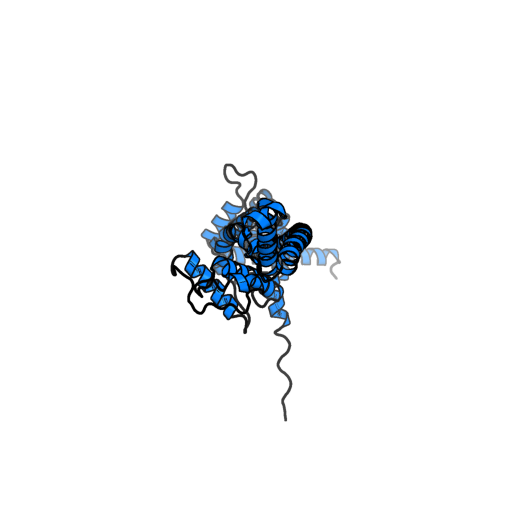A A 1 171 ? -18.979 6.043 38.679 1.00 93.00 171 ALA A O 1
ATOM 1410 N N . ILE A 1 172 ? -16.960 5.100 38.373 1.00 94.00 172 ILE A N 1
ATOM 1411 C CA . ILE A 1 172 ? -17.164 3.966 39.288 1.00 94.00 172 ILE A CA 1
ATOM 1412 C C . ILE A 1 172 ? -17.461 4.470 40.701 1.00 94.00 172 ILE A C 1
ATOM 1414 O O . ILE A 1 172 ? -18.439 4.021 41.286 1.00 94.00 172 ILE A O 1
ATOM 1418 N N . ASP A 1 173 ? -16.694 5.439 41.212 1.00 93.00 173 ASP A N 1
ATOM 1419 C CA . ASP A 1 173 ? -16.936 6.016 42.544 1.00 93.00 173 ASP A CA 1
ATOM 1420 C C . ASP A 1 173 ? -18.361 6.592 42.656 1.00 93.00 173 ASP A C 1
ATOM 1422 O O . ASP A 1 173 ? -19.054 6.377 43.647 1.00 93.00 173 ASP A O 1
ATOM 1426 N N . THR A 1 174 ? -18.839 7.261 41.601 1.00 90.81 174 THR A N 1
ATOM 1427 C CA . THR A 1 174 ? -20.198 7.828 41.545 1.00 90.81 174 THR A CA 1
ATOM 1428 C C . THR A 1 174 ? -21.274 6.736 41.465 1.00 90.81 174 THR A C 1
ATOM 1430 O O . THR A 1 174 ? -22.321 6.857 42.094 1.00 90.81 174 THR A O 1
ATOM 1433 N N . ILE A 1 175 ? -21.036 5.647 40.725 1.00 91.06 175 ILE A N 1
ATOM 1434 C CA . ILE A 1 175 ? -21.963 4.506 40.682 1.00 91.06 175 ILE A CA 1
ATOM 1435 C C . ILE A 1 175 ? -22.011 3.779 42.029 1.00 91.06 175 ILE A C 1
ATOM 1437 O O . ILE A 1 175 ? -23.093 3.389 42.461 1.00 91.06 175 ILE A O 1
ATOM 1441 N N . LEU A 1 176 ? -20.876 3.620 42.713 1.00 91.75 176 LEU A N 1
ATOM 1442 C CA . LEU A 1 176 ? -20.830 3.033 44.053 1.00 91.75 176 LEU A CA 1
ATOM 1443 C C . LEU A 1 176 ? -21.580 3.902 45.068 1.00 91.75 176 LEU A C 1
ATOM 1445 O O . LEU A 1 176 ? -22.327 3.362 45.874 1.00 91.75 176 LEU A O 1
ATOM 1449 N N . GLU A 1 177 ? -21.451 5.228 44.989 1.00 88.88 177 GLU A N 1
ATOM 1450 C CA . GLU A 1 177 ? -22.209 6.187 45.808 1.00 88.88 177 GLU A CA 1
ATOM 1451 C C . GLU A 1 177 ? -23.729 5.994 45.637 1.00 88.88 177 GLU A C 1
ATOM 1453 O O . GLU A 1 177 ? -24.446 5.807 46.620 1.00 88.88 177 GLU A O 1
ATOM 1458 N N . VAL A 1 178 ? -24.208 5.923 44.388 1.00 87.69 178 VAL A N 1
ATOM 1459 C CA . VAL A 1 178 ? -25.625 5.656 44.072 1.00 87.69 178 VAL A CA 1
ATOM 1460 C C . VAL A 1 178 ? -26.068 4.268 44.534 1.00 87.69 178 VAL A C 1
ATOM 1462 O O . VAL A 1 178 ? -27.159 4.115 45.077 1.00 87.69 178 VAL A O 1
ATOM 1465 N N . THR A 1 179 ? -25.236 3.248 44.323 1.00 87.62 179 THR A N 1
ATOM 1466 C CA . THR A 1 179 ? -25.565 1.858 44.671 1.00 87.62 179 THR A CA 1
ATOM 1467 C C . THR A 1 179 ? -25.636 1.679 46.185 1.00 87.62 179 THR A C 1
ATOM 1469 O O . THR A 1 179 ? -26.557 1.040 46.679 1.00 87.62 179 THR A O 1
ATOM 1472 N N . ASN A 1 180 ? -24.719 2.292 46.936 1.00 87.88 180 ASN A N 1
ATOM 1473 C CA . ASN A 1 180 ? -24.735 2.272 48.397 1.00 87.88 180 ASN A CA 1
ATOM 1474 C C . ASN A 1 180 ? -25.941 3.029 48.960 1.00 87.88 180 ASN A C 1
ATOM 1476 O O . ASN A 1 180 ? -26.548 2.564 49.919 1.00 87.88 180 ASN A O 1
ATOM 1480 N N . TRP A 1 181 ? -26.323 4.159 48.354 1.00 85.44 181 TRP A N 1
ATOM 1481 C CA . TRP A 1 181 ? -27.557 4.861 48.717 1.00 85.44 181 TRP A CA 1
ATOM 1482 C C . TRP A 1 181 ? -28.795 3.980 48.491 1.00 85.44 181 TRP A C 1
ATOM 1484 O O . TRP A 1 181 ? -29.663 3.892 49.359 1.00 85.44 181 TRP A O 1
ATOM 1494 N N . LEU A 1 182 ? -28.842 3.274 47.357 1.00 84.19 182 LEU A N 1
ATOM 1495 C CA . LEU A 1 182 ? -29.938 2.368 47.022 1.00 84.19 182 LEU A CA 1
ATOM 1496 C C . LEU A 1 182 ? -30.024 1.188 48.002 1.00 84.19 182 LEU A C 1
ATOM 1498 O O . LEU A 1 182 ? -31.101 0.901 48.507 1.00 84.19 182 LEU A O 1
ATOM 1502 N N . LEU A 1 183 ? -28.895 0.533 48.290 1.00 84.38 183 LEU A N 1
ATOM 1503 C CA . LEU A 1 183 ? -28.828 -0.631 49.182 1.00 84.38 183 LEU A CA 1
ATOM 1504 C C . LEU A 1 183 ? -28.966 -0.275 50.671 1.00 84.38 183 LEU A C 1
ATOM 1506 O O . LEU A 1 183 ? -29.339 -1.128 51.465 1.00 84.38 183 LEU A O 1
ATOM 1510 N N . GLY A 1 184 ? -28.645 0.960 51.065 1.00 80.00 184 GLY A N 1
ATOM 1511 C CA . GLY A 1 184 ? -28.790 1.446 52.442 1.00 80.00 184 GLY A CA 1
ATOM 1512 C C . GLY A 1 184 ? -30.193 1.955 52.786 1.00 80.00 184 GLY A C 1
ATOM 1513 O O . GLY A 1 184 ? -30.436 2.355 53.925 1.00 80.00 184 GLY A O 1
ATOM 1514 N N . SER A 1 185 ? -31.107 1.978 51.816 1.00 72.88 185 SER A N 1
ATOM 1515 C CA . SER A 1 185 ? -32.492 2.401 52.018 1.00 72.88 185 SER A CA 1
ATOM 1516 C C . SER A 1 185 ? -33.311 1.271 52.653 1.00 72.88 185 SER A C 1
ATOM 1518 O O . SER A 1 185 ? -33.159 0.117 52.275 1.00 72.88 185 SER A O 1
ATOM 1520 N N . GLN A 1 186 ? -34.167 1.583 53.634 1.00 68.38 186 GLN A N 1
ATOM 1521 C CA . GLN A 1 186 ? -35.020 0.571 54.279 1.00 68.38 186 GLN A CA 1
ATOM 1522 C C . GLN A 1 186 ? -36.063 0.012 53.299 1.00 68.38 186 GLN A C 1
ATOM 1524 O O . GLN A 1 186 ? -36.742 0.795 52.632 1.00 68.38 186 GLN A O 1
ATOM 1529 N N . ASP A 1 187 ? -36.234 -1.314 53.292 1.00 65.19 187 ASP A N 1
ATOM 1530 C CA . ASP A 1 187 ? -37.105 -2.058 52.363 1.00 65.19 187 ASP A CA 1
ATOM 1531 C C . ASP A 1 187 ? -38.582 -1.606 52.374 1.00 65.19 187 ASP A C 1
ATOM 1533 O O . ASP A 1 187 ? -39.275 -1.727 51.366 1.00 65.19 187 ASP A O 1
ATOM 1537 N N . ASP A 1 188 ? -39.058 -1.016 53.476 1.00 63.75 188 ASP A N 1
ATOM 1538 C CA . ASP A 1 188 ? -40.464 -0.622 53.655 1.00 63.75 188 ASP A CA 1
ATOM 1539 C C . ASP A 1 188 ? -40.810 0.792 53.144 1.00 63.75 188 ASP A C 1
ATOM 1541 O O . ASP A 1 188 ? -41.955 1.237 53.283 1.00 63.75 188 ASP A O 1
ATOM 1545 N N . ARG A 1 189 ? -39.860 1.540 52.555 1.00 67.56 189 ARG A N 1
ATOM 1546 C CA . ARG A 1 189 ? -40.142 2.872 51.984 1.00 67.56 189 ARG A CA 1
ATOM 1547 C C . ARG A 1 189 ? -40.075 2.874 50.456 1.00 67.56 189 ARG A C 1
ATOM 1549 O O . ARG A 1 189 ? -39.042 2.517 49.893 1.00 67.56 189 ARG A O 1
ATOM 1556 N N . PRO A 1 190 ? -41.120 3.366 49.762 1.00 71.94 190 PRO A N 1
ATOM 1557 C CA . PRO A 1 190 ? -41.043 3.572 48.323 1.00 71.94 190 PRO A CA 1
ATOM 1558 C C . PRO A 1 190 ? -39.947 4.595 47.995 1.00 71.94 190 PRO A C 1
ATOM 1560 O O . PRO A 1 190 ? -39.941 5.710 48.513 1.00 71.94 190 PRO A O 1
ATOM 1563 N N . LEU A 1 191 ? -39.020 4.198 47.124 1.00 74.69 191 LEU A N 1
ATOM 1564 C CA . LEU A 1 191 ? -37.913 5.031 46.660 1.00 74.69 191 LEU A CA 1
ATOM 1565 C C . LEU A 1 191 ? -38.382 5.979 45.558 1.00 74.69 191 LEU A C 1
ATOM 1567 O O . LEU A 1 191 ? -38.764 5.537 44.470 1.00 74.69 191 LEU A O 1
ATOM 1571 N N . PHE A 1 192 ? -38.297 7.288 45.794 1.00 80.12 192 PHE A N 1
ATOM 1572 C CA . PHE A 1 192 ? -38.597 8.273 44.762 1.00 80.12 192 PHE A CA 1
ATOM 1573 C C . PHE A 1 192 ? -37.323 8.792 44.101 1.00 80.12 192 PHE A C 1
ATOM 1575 O O . PHE A 1 192 ? -36.317 9.092 44.740 1.00 80.12 192 PHE A O 1
ATOM 1582 N N . LYS A 1 193 ? -37.396 9.006 42.783 1.00 77.44 193 LYS A N 1
ATOM 1583 C CA . LYS A 1 193 ? -36.297 9.582 41.988 1.00 77.44 193 LYS A CA 1
ATOM 1584 C C . LYS A 1 193 ? -35.822 10.938 42.533 1.00 77.44 193 LYS A C 1
ATOM 1586 O O . LYS A 1 193 ? -34.657 11.282 42.399 1.00 77.44 193 LYS A O 1
ATOM 1591 N N . LYS A 1 194 ? -36.728 11.699 43.158 1.00 76.94 194 LYS A N 1
ATOM 1592 C CA . LYS A 1 194 ? -36.424 12.990 43.790 1.00 76.94 194 LYS A CA 1
ATOM 1593 C C . LYS A 1 194 ? -35.479 12.850 44.986 1.00 76.94 194 LYS A C 1
ATOM 1595 O O . LYS A 1 194 ? -34.634 13.719 45.156 1.00 76.94 194 LYS A O 1
ATOM 1600 N N . ASP A 1 195 ? -35.584 11.767 45.752 1.00 76.88 195 ASP A N 1
ATOM 1601 C CA . ASP A 1 195 ? -34.745 11.523 46.931 1.00 76.88 195 ASP A CA 1
ATOM 1602 C C . ASP A 1 195 ? -33.318 11.144 46.512 1.00 76.88 195 ASP A C 1
ATOM 1604 O O . ASP A 1 195 ? -32.346 11.597 47.113 1.00 76.88 195 ASP A O 1
ATOM 1608 N N . LEU A 1 196 ? -33.186 10.413 45.398 1.00 77.75 196 LEU A N 1
ATOM 1609 C CA . LEU A 1 196 ? -31.895 10.141 44.760 1.00 77.75 196 LEU A CA 1
ATOM 1610 C C . LEU A 1 196 ? -31.214 11.431 44.284 1.00 77.75 196 LEU A C 1
ATOM 1612 O O . LEU A 1 196 ? -30.004 11.578 44.405 1.00 77.75 196 LEU A O 1
ATOM 1616 N N . TRP A 1 197 ? -31.976 12.384 43.745 1.00 80.38 197 TRP A N 1
ATOM 1617 C CA . TRP A 1 197 ? -31.417 13.656 43.275 1.00 80.38 197 TRP A CA 1
ATOM 1618 C C . TRP A 1 197 ? -31.014 14.614 44.398 1.00 80.38 197 TRP A C 1
ATOM 1620 O O . TRP A 1 197 ? -30.232 15.533 44.153 1.00 80.38 197 TRP A O 1
ATOM 1630 N N . GLN A 1 198 ? -31.508 14.398 45.620 1.00 75.69 198 GLN A N 1
ATOM 1631 C CA . GLN A 1 198 ? -31.026 15.109 46.806 1.00 75.69 198 GLN A CA 1
ATOM 1632 C C . GLN A 1 198 ? -29.679 14.564 47.296 1.00 75.69 198 GLN A C 1
ATOM 1634 O O . GLN A 1 198 ? -28.885 15.332 47.834 1.00 75.69 198 GLN A O 1
ATOM 1639 N N . SER A 1 199 ? -29.405 13.270 47.095 1.00 72.25 199 SER A N 1
ATOM 1640 C CA . SER A 1 199 ? -28.149 12.634 47.507 1.00 72.25 199 SER A CA 1
ATOM 1641 C C . SER A 1 199 ? -27.073 12.655 46.418 1.00 72.25 199 SER A C 1
ATOM 1643 O O . SER A 1 199 ? -25.901 12.851 46.726 1.00 72.25 199 SER A O 1
ATOM 1645 N N . VAL A 1 200 ? -27.448 12.511 45.143 1.00 77.31 200 VAL A N 1
ATOM 1646 C CA . VAL A 1 200 ? -26.518 12.451 44.007 1.00 77.31 200 VAL A CA 1
ATOM 1647 C C . VAL A 1 200 ? -26.949 13.400 42.892 1.00 77.31 200 VAL A C 1
ATOM 1649 O O . VAL A 1 200 ? -28.085 13.399 42.430 1.00 77.31 200 VAL A O 1
ATOM 1652 N N . ASN A 1 201 ? -26.004 14.193 42.386 1.00 85.12 201 ASN A N 1
ATOM 1653 C CA . ASN A 1 201 ? -26.261 15.104 41.273 1.00 85.12 201 ASN A CA 1
ATOM 1654 C C . ASN A 1 201 ? -26.568 14.333 39.970 1.00 85.12 201 ASN A C 1
ATOM 1656 O O . ASN A 1 201 ? -25.704 13.625 39.447 1.00 85.12 201 ASN A O 1
ATOM 1660 N N . GLU A 1 202 ? -27.761 14.538 39.401 1.00 85.88 202 GLU A N 1
ATOM 1661 C CA . GLU A 1 202 ? -28.224 13.877 38.167 1.00 85.88 202 GLU A CA 1
ATOM 1662 C C . GLU A 1 202 ? -27.241 14.023 36.995 1.00 85.88 202 GLU A C 1
ATOM 1664 O O . GLU A 1 202 ? -26.915 13.042 36.324 1.00 85.88 202 GLU A O 1
ATOM 1669 N N . LYS A 1 203 ? -26.688 15.224 36.778 1.00 87.25 203 LYS A N 1
ATOM 1670 C CA . LYS A 1 203 ? -25.726 15.468 35.689 1.00 87.25 203 LYS A CA 1
ATOM 1671 C C . LYS A 1 203 ? -24.419 14.704 35.902 1.00 87.25 203 LYS A C 1
ATOM 1673 O O . LYS A 1 203 ? -23.825 14.231 34.936 1.00 87.25 203 LYS A O 1
ATOM 1678 N N . ARG A 1 204 ? -23.972 14.569 37.156 1.00 88.88 204 ARG A N 1
ATOM 1679 C CA . ARG A 1 204 ? -22.770 13.796 37.515 1.00 88.88 204 ARG A CA 1
ATOM 1680 C C . ARG A 1 204 ? -22.986 12.303 37.265 1.00 88.88 204 ARG A C 1
ATOM 1682 O O . ARG A 1 204 ? -22.080 11.645 36.752 1.00 88.88 204 ARG A O 1
ATOM 1689 N N . LEU A 1 205 ? -24.170 11.780 37.589 1.00 88.31 205 LEU A N 1
ATOM 1690 C CA . LEU A 1 205 ? -24.519 10.382 37.340 1.00 88.31 205 LEU A CA 1
ATOM 1691 C C . LEU A 1 205 ? -24.596 10.080 35.839 1.00 88.31 205 LEU A C 1
ATOM 1693 O O . LEU A 1 205 ? -23.960 9.132 35.385 1.00 88.31 205 LEU A O 1
ATOM 1697 N N . LEU A 1 206 ? -25.295 10.915 35.064 1.00 89.69 206 LEU A N 1
ATOM 1698 C CA . LEU A 1 206 ? -25.372 10.769 33.606 1.00 89.69 206 LEU A CA 1
ATOM 1699 C C . LEU A 1 206 ? -23.980 10.803 32.961 1.00 89.69 206 LEU A C 1
ATOM 1701 O O . LEU A 1 206 ? -23.628 9.886 32.224 1.00 89.69 206 LEU A O 1
ATOM 1705 N N . GLY A 1 207 ? -23.145 11.783 33.326 1.00 92.06 207 GLY A N 1
ATOM 1706 C CA . GLY A 1 207 ? -21.768 11.856 32.830 1.00 92.06 207 GLY A CA 1
ATOM 1707 C C . GLY A 1 207 ? -20.918 10.636 33.210 1.00 92.06 207 GLY A C 1
ATOM 1708 O O . GLY A 1 207 ? -20.099 10.183 32.416 1.00 92.06 207 GLY A O 1
ATOM 1709 N N . SER A 1 208 ? -21.147 10.052 34.391 1.00 93.00 208 SER A N 1
ATOM 1710 C CA . SER A 1 208 ? -20.460 8.828 34.826 1.00 93.00 208 SER A CA 1
ATOM 1711 C C . SER A 1 208 ? -20.877 7.614 33.994 1.00 93.00 208 SER A C 1
ATOM 1713 O O . SER A 1 208 ? -20.027 6.827 33.578 1.00 93.00 208 SER A O 1
ATOM 1715 N N . VAL A 1 209 ? -22.171 7.469 33.705 1.00 92.94 209 VAL A N 1
ATOM 1716 C CA . VAL A 1 209 ? -22.686 6.411 32.824 1.00 92.94 209 VAL A CA 1
ATOM 1717 C C . VAL A 1 209 ? -22.110 6.557 31.410 1.00 92.94 209 VAL A C 1
ATOM 1719 O O . VAL A 1 209 ? -21.632 5.571 30.842 1.00 92.94 209 VAL A O 1
ATOM 1722 N N . ASP A 1 210 ? -22.058 7.779 30.876 1.00 94.12 210 ASP A N 1
ATOM 1723 C CA . ASP A 1 210 ? -21.449 8.066 29.572 1.00 94.12 210 ASP A CA 1
ATOM 1724 C C . ASP A 1 210 ? -19.954 7.710 29.538 1.00 94.12 210 ASP A C 1
ATOM 1726 O O . ASP A 1 210 ? -19.491 7.061 28.595 1.00 94.12 210 ASP A O 1
ATOM 1730 N N . ASP A 1 211 ? -19.195 8.070 30.577 1.00 93.19 211 ASP A N 1
ATOM 1731 C CA . ASP A 1 211 ? -17.772 7.735 30.696 1.00 93.19 211 ASP A CA 1
ATOM 1732 C C . ASP A 1 211 ? -17.542 6.212 30.763 1.00 93.19 211 ASP A C 1
ATOM 1734 O O . ASP A 1 211 ? -16.610 5.695 30.133 1.00 93.19 211 ASP A O 1
ATOM 1738 N N . LEU A 1 212 ? -18.402 5.465 31.468 1.00 93.56 212 LEU A N 1
ATOM 1739 C CA . LEU A 1 212 ? -18.350 3.998 31.518 1.00 93.56 212 LEU A CA 1
ATOM 1740 C C . LEU A 1 212 ? -18.671 3.369 30.158 1.00 93.56 212 LEU A C 1
ATOM 1742 O O . LEU A 1 212 ? -17.962 2.456 29.724 1.00 93.56 212 LEU A O 1
ATOM 1746 N N . HIS A 1 213 ? -19.689 3.870 29.452 1.00 93.69 213 HIS A N 1
ATOM 1747 C CA . HIS A 1 213 ? -20.001 3.426 28.093 1.00 93.69 213 HIS A CA 1
ATOM 1748 C C . HIS A 1 213 ? -18.863 3.733 27.114 1.00 93.69 213 HIS A C 1
ATOM 1750 O O . HIS A 1 213 ? -18.510 2.880 26.293 1.00 93.69 213 HIS A O 1
ATOM 1756 N N . ALA A 1 214 ? -18.254 4.916 27.213 1.00 93.19 214 ALA A N 1
ATOM 1757 C CA . ALA A 1 214 ? -17.112 5.300 26.395 1.00 93.19 214 ALA A CA 1
ATOM 1758 C C . ALA A 1 214 ? -15.903 4.388 26.649 1.00 93.19 214 ALA A C 1
ATOM 1760 O O . ALA A 1 214 ? -15.270 3.932 25.693 1.00 93.19 214 ALA A O 1
ATOM 1761 N N . PHE A 1 215 ? -15.608 4.079 27.916 1.00 93.44 215 PHE A N 1
ATOM 1762 C CA . PHE A 1 215 ? -14.531 3.160 28.282 1.00 93.44 215 PHE A CA 1
ATOM 1763 C C . PHE A 1 215 ? -14.800 1.739 27.771 1.00 93.44 215 PHE A C 1
ATOM 1765 O O . PHE A 1 215 ? -13.945 1.161 27.099 1.00 93.44 215 PHE A O 1
ATOM 1772 N N . LYS A 1 216 ? -16.011 1.209 27.995 1.00 92.50 216 LYS A N 1
ATOM 1773 C CA . LYS A 1 216 ? -16.430 -0.108 27.491 1.00 92.50 216 LYS A CA 1
ATOM 1774 C C . LYS A 1 216 ? -16.273 -0.201 25.974 1.00 92.50 216 LYS A C 1
ATOM 1776 O O . LYS A 1 216 ? -15.683 -1.151 25.470 1.00 92.50 216 LYS A O 1
ATOM 1781 N N . ARG A 1 217 ? -16.712 0.821 25.234 1.00 90.88 217 ARG A N 1
ATOM 1782 C CA . ARG A 1 217 ? -16.547 0.871 23.775 1.00 90.88 217 ARG A CA 1
ATOM 1783 C C . ARG A 1 217 ? -15.074 0.897 23.352 1.00 90.88 217 ARG A C 1
ATOM 1785 O O . ARG A 1 217 ? -14.726 0.289 22.337 1.00 90.88 217 ARG A O 1
ATOM 1792 N N . LEU A 1 218 ? -14.220 1.617 24.084 1.00 91.56 218 LEU A N 1
ATOM 1793 C CA . LEU A 1 218 ? -12.790 1.684 23.784 1.00 91.56 218 LEU A CA 1
ATOM 1794 C C . LEU A 1 218 ? -12.121 0.310 23.956 1.00 91.56 218 LEU A C 1
ATOM 1796 O O . LEU A 1 218 ? -11.386 -0.096 23.058 1.00 91.56 218 LEU A O 1
ATOM 1800 N N . GLU A 1 219 ? -12.412 -0.399 25.048 1.00 89.69 219 GLU A N 1
ATOM 1801 C CA . GLU A 1 219 ? -11.966 -1.784 25.285 1.00 89.69 219 GLU A CA 1
ATOM 1802 C C . GLU A 1 219 ? -12.503 -2.742 24.217 1.00 89.69 219 GLU A C 1
ATOM 1804 O O . GLU A 1 219 ? -11.804 -3.629 23.728 1.00 89.69 219 GLU A O 1
ATOM 1809 N N . GLU A 1 220 ? -13.759 -2.550 23.812 1.00 89.25 220 GLU A N 1
ATOM 1810 C CA . GLU A 1 220 ? -14.401 -3.463 22.882 1.00 89.25 220 GLU A CA 1
ATOM 1811 C C . GLU A 1 220 ? -13.879 -3.322 21.449 1.00 89.25 220 GLU A C 1
ATOM 1813 O O . GLU A 1 220 ? -13.604 -4.321 20.793 1.00 89.25 220 GLU A O 1
ATOM 1818 N N . ARG A 1 221 ? -13.762 -2.104 20.920 1.00 89.31 221 ARG A N 1
ATOM 1819 C CA . ARG A 1 221 ? -13.473 -1.878 19.487 1.00 89.31 221 ARG A CA 1
ATOM 1820 C C . ARG A 1 221 ? -12.667 -0.614 19.211 1.00 89.31 221 ARG A C 1
ATOM 1822 O O . ARG A 1 221 ? -12.576 -0.173 18.067 1.00 89.31 221 ARG A O 1
ATOM 1829 N N . GLY A 1 222 ? -12.092 -0.005 20.245 1.00 91.25 222 GLY A N 1
ATOM 1830 C CA . GLY A 1 222 ? -11.476 1.315 20.157 1.00 91.25 222 GLY A CA 1
ATOM 1831 C C . GLY A 1 222 ? -10.323 1.392 19.163 1.00 91.25 222 GLY A C 1
ATOM 1832 O O . GLY A 1 222 ? -10.251 2.345 18.389 1.00 91.25 222 GLY A O 1
ATOM 1833 N N . LEU A 1 223 ? -9.431 0.397 19.165 1.00 92.44 223 LEU A N 1
ATOM 1834 C CA . LEU A 1 223 ? -8.305 0.363 18.230 1.00 92.44 223 LEU A CA 1
ATOM 1835 C C . LEU A 1 223 ? -8.791 0.199 16.785 1.00 92.44 223 LEU A C 1
ATOM 1837 O O . LEU A 1 223 ? -8.389 0.976 15.923 1.00 92.44 223 LEU A O 1
ATOM 1841 N N . GLY A 1 224 ? -9.722 -0.721 16.530 1.00 93.44 224 GLY A N 1
ATOM 1842 C CA . GLY A 1 224 ? -10.331 -0.870 15.211 1.00 93.44 224 GLY A CA 1
ATOM 1843 C C . GLY A 1 224 ? -11.010 0.416 14.720 1.00 93.44 224 GLY A C 1
ATOM 1844 O O . GLY A 1 224 ? -10.811 0.806 13.571 1.00 93.44 224 GLY A O 1
ATOM 1845 N N . ASP A 1 225 ? -11.755 1.119 15.585 1.00 93.12 225 ASP A N 1
ATOM 1846 C CA . ASP A 1 225 ? -12.438 2.376 15.236 1.00 93.12 225 ASP A CA 1
ATOM 1847 C C . ASP A 1 225 ? -11.419 3.442 14.804 1.00 93.12 225 ASP A C 1
ATOM 1849 O O . ASP A 1 225 ? -11.620 4.154 13.817 1.00 93.12 225 ASP A O 1
ATOM 1853 N N . ILE A 1 226 ? -10.291 3.520 15.516 1.00 95.19 226 ILE A N 1
ATOM 1854 C CA . ILE A 1 226 ? -9.181 4.423 15.196 1.00 95.19 226 ILE A CA 1
ATOM 1855 C C . ILE A 1 226 ? -8.541 4.064 13.848 1.00 95.19 226 ILE A C 1
ATOM 1857 O O . ILE A 1 226 ? -8.249 4.956 13.049 1.00 95.19 226 ILE A O 1
ATOM 1861 N N . LEU A 1 227 ? -8.324 2.775 13.582 1.00 95.31 227 LEU A N 1
ATOM 1862 C CA . LEU A 1 227 ? -7.719 2.300 12.339 1.00 95.31 227 LEU A CA 1
ATOM 1863 C C . LEU A 1 227 ? -8.634 2.561 11.133 1.00 95.31 227 LEU A C 1
ATOM 1865 O O . LEU A 1 227 ? -8.197 3.148 10.140 1.00 95.31 227 LEU A O 1
ATOM 1869 N N . VAL A 1 228 ? -9.921 2.218 11.239 1.00 94.06 228 VAL A N 1
ATOM 1870 C CA . VAL A 1 228 ? -10.920 2.450 10.183 1.00 94.06 228 VAL A CA 1
ATOM 1871 C C . VAL A 1 228 ? -11.109 3.944 9.908 1.00 94.06 228 VAL A C 1
ATOM 1873 O O . VAL A 1 228 ? -11.295 4.327 8.756 1.00 94.06 228 VAL A O 1
ATOM 1876 N N . ALA A 1 229 ? -10.965 4.824 10.903 1.00 93.81 229 ALA A N 1
ATOM 1877 C CA . ALA A 1 229 ? -11.001 6.272 10.678 1.00 93.81 229 ALA A CA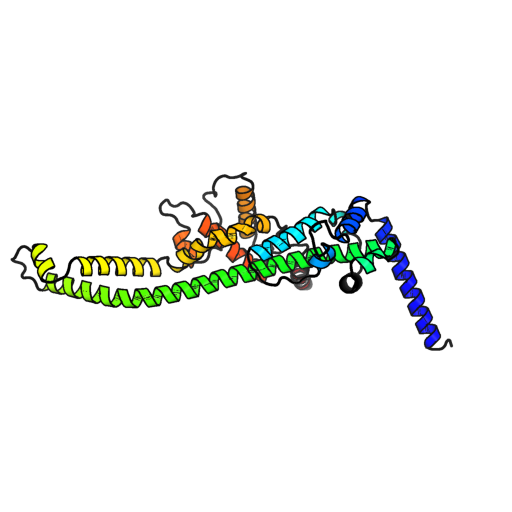 1
ATOM 1878 C C . ALA A 1 229 ? -9.881 6.780 9.740 1.00 93.81 229 ALA A C 1
ATOM 1880 O O . ALA A 1 229 ? -10.015 7.846 9.137 1.00 93.81 229 ALA A O 1
ATOM 1881 N N . ARG A 1 230 ? -8.782 6.027 9.575 1.00 91.50 230 ARG A N 1
ATOM 1882 C CA . ARG A 1 230 ? -7.668 6.362 8.664 1.00 91.50 230 ARG A CA 1
ATOM 1883 C C . ARG A 1 230 ? -7.825 5.760 7.264 1.00 91.50 230 ARG A C 1
ATOM 1885 O O . ARG A 1 230 ? -7.069 6.136 6.365 1.00 91.50 230 ARG A O 1
ATOM 1892 N N . TYR A 1 231 ? -8.826 4.905 7.049 1.00 92.88 231 TYR A N 1
ATOM 1893 C CA . TYR A 1 231 ? -9.127 4.286 5.754 1.00 92.88 231 TYR A CA 1
ATOM 1894 C C . TYR A 1 231 ? -9.240 5.288 4.586 1.00 92.88 231 TYR A C 1
ATOM 1896 O O . TYR A 1 231 ? -8.634 5.024 3.546 1.00 92.88 231 TYR A O 1
ATOM 1904 N N . PRO A 1 232 ? -9.889 6.469 4.715 1.00 94.31 232 PRO A N 1
ATOM 1905 C CA . PRO A 1 232 ? -9.960 7.427 3.608 1.00 94.31 232 PRO A CA 1
ATOM 1906 C C . PRO A 1 232 ? -8.585 7.876 3.095 1.00 94.31 232 PRO A C 1
ATOM 1908 O O . PRO A 1 232 ? -8.439 8.196 1.919 1.00 94.31 232 PRO A O 1
ATOM 1911 N N . GLY A 1 233 ? -7.560 7.898 3.956 1.00 92.94 233 GLY A N 1
ATOM 1912 C CA . GLY A 1 233 ? -6.185 8.207 3.562 1.00 92.94 233 GLY A CA 1
ATOM 1913 C C . GLY A 1 233 ? -5.544 7.094 2.733 1.00 92.94 233 GLY A C 1
ATOM 1914 O O . GLY A 1 233 ? -4.958 7.381 1.692 1.00 92.94 233 GLY A O 1
ATOM 1915 N N . LEU A 1 234 ? -5.703 5.839 3.162 1.00 94.75 234 LEU A N 1
ATOM 1916 C CA . LEU A 1 234 ? -5.257 4.651 2.424 1.00 94.75 234 LEU A CA 1
ATOM 1917 C C . LEU A 1 234 ? -5.930 4.583 1.047 1.00 94.75 234 LEU A C 1
ATOM 1919 O O . LEU A 1 234 ? -5.261 4.485 0.016 1.00 94.75 234 LEU A O 1
ATOM 1923 N N . ARG A 1 235 ? -7.260 4.723 1.024 1.00 94.81 235 ARG A N 1
ATOM 1924 C CA . ARG A 1 235 ? -8.084 4.561 -0.177 1.00 94.81 235 ARG A CA 1
ATOM 1925 C C . ARG A 1 235 ? -7.687 5.498 -1.320 1.00 94.81 235 ARG A C 1
ATOM 1927 O O . ARG A 1 235 ? -7.857 5.142 -2.479 1.00 94.81 235 ARG A O 1
ATOM 1934 N N . LYS A 1 236 ? -7.094 6.659 -1.010 1.00 95.38 236 LYS A N 1
ATOM 1935 C CA . LYS A 1 236 ? -6.631 7.632 -2.012 1.00 95.38 236 LYS A CA 1
ATOM 1936 C C . LYS A 1 236 ? -5.651 7.047 -3.026 1.00 95.38 236 LYS A C 1
ATOM 1938 O O . LYS A 1 236 ? -5.683 7.521 -4.156 1.00 95.38 236 LYS A O 1
ATOM 1943 N N . TYR A 1 237 ? -4.770 6.123 -2.637 1.00 95.62 237 TYR A N 1
ATOM 1944 C CA . TYR A 1 237 ? -3.791 5.500 -3.546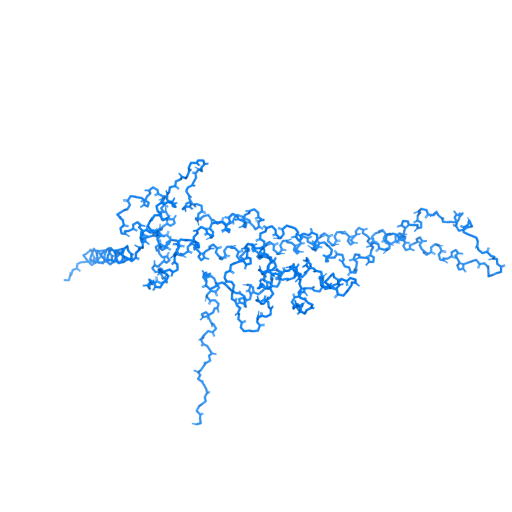 1.00 95.62 237 TYR A CA 1
ATOM 1945 C C . TYR A 1 237 ? -4.024 3.997 -3.739 1.00 95.62 237 TYR A C 1
ATOM 1947 O O . TYR A 1 237 ? -3.541 3.420 -4.709 1.00 95.62 237 TYR A O 1
ATOM 1955 N N . PHE A 1 238 ? -4.746 3.358 -2.815 1.00 96.31 238 PHE A N 1
ATOM 1956 C CA . PHE A 1 238 ? -4.831 1.905 -2.756 1.00 96.31 238 PHE A CA 1
ATOM 1957 C C . PHE A 1 238 ? -5.469 1.281 -4.004 1.00 96.31 238 PHE A C 1
ATOM 1959 O O . PHE A 1 238 ? -4.949 0.285 -4.488 1.00 96.31 238 PHE A O 1
ATOM 1966 N N . SER A 1 239 ? -6.504 1.897 -4.593 1.00 94.25 239 SER A N 1
ATOM 1967 C CA . SER A 1 239 ? -7.115 1.418 -5.851 1.00 94.25 239 SER A CA 1
ATOM 1968 C C . SER A 1 239 ? -6.104 1.245 -6.975 1.00 94.25 239 SER A C 1
ATOM 1970 O O . SER A 1 239 ? -6.050 0.230 -7.661 1.00 94.25 239 SER A O 1
ATOM 1972 N N . GLU A 1 240 ? -5.284 2.269 -7.160 1.00 94.31 240 GLU A N 1
ATOM 1973 C CA . GLU A 1 240 ? -4.291 2.313 -8.213 1.00 94.31 240 GLU A CA 1
ATOM 1974 C C . GLU A 1 240 ? -3.110 1.382 -7.868 1.00 94.31 240 GLU A C 1
ATOM 1976 O O . GLU A 1 240 ? -2.469 0.843 -8.764 1.00 94.31 240 GLU A O 1
ATOM 1981 N N . PHE A 1 241 ? -2.832 1.144 -6.578 1.00 95.88 241 PHE A N 1
ATOM 1982 C CA . PHE A 1 241 ? -1.768 0.242 -6.125 1.00 95.88 241 PHE A CA 1
ATOM 1983 C C . PHE A 1 241 ? -2.161 -1.207 -6.376 1.00 95.88 241 PHE A C 1
ATOM 1985 O O . PHE A 1 241 ? -1.346 -1.999 -6.836 1.00 95.88 241 PHE A O 1
ATOM 1992 N N . LEU A 1 242 ? -3.436 -1.534 -6.166 1.00 95.88 242 LEU A N 1
ATOM 1993 C CA . LEU A 1 242 ? -3.980 -2.856 -6.439 1.00 95.88 242 LEU A CA 1
ATOM 1994 C C . LEU A 1 242 ? -3.870 -3.243 -7.910 1.00 95.88 242 LEU A C 1
ATOM 1996 O O . LEU A 1 242 ? -3.861 -4.435 -8.179 1.00 95.88 242 LEU A O 1
ATOM 2000 N N . ARG A 1 243 ? -3.760 -2.301 -8.856 1.00 93.44 243 ARG A N 1
ATOM 2001 C CA . ARG A 1 243 ? -3.598 -2.593 -10.294 1.00 93.44 243 ARG A CA 1
ATOM 2002 C C . ARG A 1 243 ? -2.224 -3.157 -10.666 1.00 93.44 243 ARG A C 1
ATOM 2004 O O . ARG A 1 243 ? -2.108 -3.755 -11.731 1.00 93.44 243 ARG A O 1
ATOM 2011 N N . LEU A 1 244 ? -1.217 -3.028 -9.798 1.00 93.31 244 LEU A N 1
ATOM 2012 C CA . LEU A 1 244 ? 0.103 -3.626 -10.021 1.00 93.31 244 LEU A CA 1
ATOM 2013 C C . LEU A 1 244 ? -0.006 -5.149 -10.228 1.00 93.31 244 LEU A C 1
ATOM 2015 O O . LEU A 1 244 ? -0.892 -5.776 -9.643 1.00 93.31 244 LEU A O 1
ATOM 2019 N N . PRO A 1 245 ? 0.876 -5.784 -11.018 1.00 90.44 245 PRO A N 1
ATOM 2020 C CA . PRO A 1 245 ? 0.733 -7.189 -11.401 1.00 90.44 245 PRO A CA 1
ATOM 2021 C C . PRO A 1 245 ? 1.164 -8.155 -10.281 1.00 90.44 245 PRO A C 1
ATOM 2023 O O . PRO A 1 245 ? 2.138 -8.893 -10.415 1.00 90.44 245 PRO A O 1
ATOM 2026 N N . PHE A 1 246 ? 0.437 -8.151 -9.160 1.00 94.00 246 PHE A N 1
ATOM 2027 C CA . PHE A 1 246 ? 0.666 -9.061 -8.040 1.00 94.00 246 PHE A CA 1
ATOM 2028 C C . PHE A 1 246 ? 0.463 -10.528 -8.440 1.00 94.00 246 PHE A C 1
ATOM 2030 O O . PHE A 1 246 ? -0.492 -10.884 -9.135 1.00 94.00 246 PHE A O 1
ATOM 2037 N N . ARG A 1 247 ? 1.354 -11.379 -7.939 1.00 92.25 247 ARG A N 1
ATOM 2038 C CA . ARG A 1 247 ? 1.301 -12.840 -7.962 1.00 92.25 247 ARG A CA 1
ATOM 2039 C C . ARG A 1 247 ? 1.489 -13.357 -6.542 1.00 92.25 247 ARG A C 1
ATOM 2041 O O . ARG A 1 247 ? 2.055 -12.659 -5.704 1.00 92.25 247 ARG A O 1
ATOM 2048 N N . ALA A 1 248 ? 0.999 -14.560 -6.285 1.00 92.69 248 ALA A N 1
ATOM 2049 C CA . ALA A 1 248 ? 1.097 -15.204 -4.986 1.00 92.69 248 ALA A CA 1
ATOM 2050 C C . ALA A 1 248 ? 1.815 -16.552 -5.114 1.00 92.69 248 ALA A C 1
ATOM 2052 O O . ALA A 1 248 ? 1.670 -17.225 -6.137 1.00 92.69 248 ALA A O 1
ATOM 2053 N N . LYS A 1 249 ? 2.579 -16.933 -4.086 1.00 91.50 249 LYS A N 1
ATOM 2054 C CA . LYS A 1 249 ? 3.030 -18.315 -3.882 1.00 91.50 249 LYS A CA 1
ATOM 2055 C C . LYS A 1 249 ? 1.831 -19.202 -3.509 1.00 91.50 249 LYS A C 1
ATOM 2057 O O . LYS A 1 249 ? 0.788 -18.701 -3.070 1.00 91.50 249 LYS A O 1
ATOM 2062 N N . SER A 1 250 ? 1.994 -20.515 -3.660 1.00 86.31 250 SER A N 1
ATOM 2063 C CA . SER A 1 250 ? 0.992 -21.502 -3.244 1.00 86.31 250 SER A CA 1
ATOM 2064 C C . SER A 1 250 ? 0.609 -21.310 -1.772 1.00 86.31 250 SER A C 1
ATOM 2066 O O . SER A 1 250 ? 1.480 -21.103 -0.929 1.00 86.31 250 SER A O 1
ATOM 2068 N N . GLY A 1 251 ? -0.688 -21.354 -1.462 1.00 85.00 251 GLY A N 1
ATOM 2069 C CA . GLY A 1 251 ? -1.223 -21.125 -0.112 1.00 85.00 251 GLY A CA 1
ATOM 2070 C C . GLY A 1 251 ? -1.585 -19.668 0.205 1.00 85.00 251 GLY A C 1
ATOM 2071 O O . GLY A 1 251 ? -2.213 -19.404 1.228 1.00 85.00 251 GLY A O 1
ATOM 2072 N N . THR A 1 252 ? -1.252 -18.715 -0.674 1.00 89.62 252 THR A N 1
ATOM 2073 C CA . THR A 1 252 ? -1.646 -17.294 -0.549 1.00 89.62 252 THR A CA 1
ATOM 2074 C C . THR A 1 252 ? -2.727 -16.904 -1.572 1.00 89.62 252 THR A C 1
ATOM 2076 O O . THR A 1 252 ? -3.053 -15.725 -1.749 1.00 89.62 252 THR A O 1
ATOM 2079 N N . GLU A 1 253 ? -3.366 -17.883 -2.228 1.00 90.56 253 GLU A N 1
ATOM 2080 C CA . GLU A 1 253 ? -4.380 -17.623 -3.261 1.00 90.56 253 GLU A CA 1
ATOM 2081 C C . GLU A 1 253 ? -5.568 -16.839 -2.704 1.00 90.56 253 GLU A C 1
ATOM 2083 O O . GLU A 1 253 ? -6.131 -15.984 -3.382 1.00 90.56 253 GLU A O 1
ATOM 2088 N N . SER A 1 254 ? -5.933 -17.066 -1.442 1.00 92.44 254 SER A N 1
ATOM 2089 C CA . SER A 1 254 ? -7.063 -16.367 -0.838 1.00 92.44 254 SER A CA 1
ATOM 2090 C C . SER A 1 254 ? -6.836 -14.857 -0.682 1.00 92.44 254 SER A C 1
ATOM 2092 O O . SER A 1 254 ? -7.798 -14.084 -0.776 1.00 92.44 254 SER A O 1
ATOM 2094 N N . LEU A 1 255 ? -5.595 -14.418 -0.450 1.00 94.38 255 LEU A N 1
ATOM 2095 C CA . LEU A 1 255 ? -5.257 -12.994 -0.421 1.00 94.38 255 LEU A CA 1
ATOM 2096 C C . LEU A 1 255 ? -5.257 -12.420 -1.842 1.00 94.38 255 LEU A C 1
ATOM 2098 O O . LEU A 1 255 ? -5.813 -11.345 -2.069 1.00 94.38 255 LEU A O 1
ATOM 2102 N N . LEU A 1 256 ? -4.719 -13.163 -2.815 1.00 94.44 256 LEU A N 1
ATOM 2103 C CA . LEU A 1 256 ? -4.748 -12.765 -4.224 1.00 94.44 256 LEU A CA 1
ATOM 2104 C C . LEU A 1 256 ? -6.185 -12.627 -4.755 1.00 94.44 256 LEU A C 1
ATOM 2106 O O . LEU A 1 256 ? -6.510 -11.632 -5.400 1.00 94.44 256 LEU A O 1
ATOM 2110 N N . ASN A 1 257 ? -7.073 -13.556 -4.403 1.00 93.56 257 ASN A N 1
ATOM 2111 C CA . ASN A 1 257 ? -8.500 -13.486 -4.722 1.00 93.56 257 ASN A CA 1
ATOM 2112 C C . ASN A 1 257 ? -9.155 -12.241 -4.105 1.00 93.56 257 ASN A C 1
ATOM 2114 O O . ASN A 1 257 ? -9.984 -11.594 -4.740 1.00 93.56 257 ASN A O 1
ATOM 2118 N N . SER A 1 258 ? -8.745 -11.854 -2.895 1.00 95.12 258 SER A N 1
ATOM 2119 C CA . SER A 1 258 ? -9.233 -10.633 -2.241 1.00 95.12 258 SER A CA 1
ATOM 2120 C C . SER A 1 258 ? -8.772 -9.366 -2.974 1.00 95.12 258 SER A C 1
ATOM 2122 O O . SER A 1 258 ? -9.563 -8.441 -3.158 1.00 95.12 258 SER A O 1
ATOM 2124 N N . ILE A 1 259 ? -7.531 -9.344 -3.474 1.00 95.69 259 ILE A N 1
ATOM 2125 C CA . ILE A 1 259 ? -7.019 -8.275 -4.350 1.00 95.69 259 ILE A CA 1
ATOM 2126 C C . ILE A 1 259 ? -7.838 -8.207 -5.646 1.00 9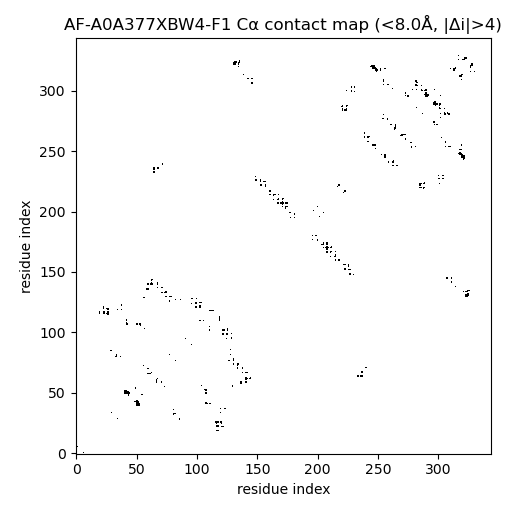5.69 259 ILE A C 1
ATOM 2128 O O . ILE A 1 259 ? -8.218 -7.116 -6.072 1.00 95.69 259 ILE A O 1
ATOM 2132 N N . MET A 1 260 ? -8.145 -9.353 -6.261 1.00 94.25 260 MET A N 1
ATOM 2133 C CA . MET A 1 260 ? -8.970 -9.406 -7.472 1.00 94.25 260 MET A CA 1
ATOM 2134 C C . MET A 1 260 ? -10.381 -8.865 -7.225 1.00 94.25 260 MET A C 1
ATOM 2136 O O . MET A 1 260 ? -10.831 -8.006 -7.976 1.00 94.25 260 MET A O 1
ATOM 2140 N N . LEU A 1 261 ? -11.041 -9.271 -6.137 1.00 94.19 261 LEU A N 1
ATOM 2141 C CA . LEU A 1 261 ? -12.353 -8.739 -5.751 1.00 94.19 261 LEU A CA 1
ATOM 2142 C C . LEU A 1 261 ? -12.328 -7.217 -5.549 1.00 94.19 261 LEU A C 1
ATOM 2144 O O . LEU A 1 261 ? -13.241 -6.517 -5.986 1.00 94.19 261 LEU A O 1
ATOM 2148 N N . LEU A 1 262 ? -11.274 -6.675 -4.930 1.00 94.94 262 LEU A N 1
ATOM 2149 C CA . LEU A 1 262 ? -11.123 -5.224 -4.782 1.00 94.94 262 LEU A CA 1
ATOM 2150 C C . LEU A 1 262 ? -10.975 -4.511 -6.130 1.00 94.94 262 LEU A C 1
ATOM 2152 O O . LEU A 1 262 ? -11.563 -3.448 -6.315 1.00 94.94 262 LEU A O 1
ATOM 2156 N N . ARG A 1 263 ? -10.247 -5.095 -7.090 1.00 95.56 263 ARG A N 1
ATOM 2157 C CA . ARG A 1 263 ? -10.161 -4.539 -8.453 1.00 95.56 263 ARG A CA 1
ATOM 2158 C C . ARG A 1 263 ? -11.532 -4.493 -9.122 1.00 95.56 263 ARG A C 1
ATOM 2160 O O . ARG A 1 263 ? -11.879 -3.468 -9.695 1.00 95.56 263 ARG A O 1
ATOM 2167 N N . GLN A 1 264 ? -12.323 -5.557 -8.998 1.00 94.31 264 GLN A N 1
ATOM 2168 C CA . GLN A 1 264 ? -13.679 -5.607 -9.552 1.00 94.31 264 GLN A CA 1
ATOM 2169 C C . GLN A 1 264 ? -14.598 -4.557 -8.910 1.00 94.31 264 GLN A C 1
ATOM 2171 O O . GLN A 1 264 ? -15.361 -3.888 -9.607 1.00 94.31 264 GLN A O 1
ATOM 2176 N N . LEU A 1 265 ? -14.503 -4.362 -7.587 1.00 92.88 265 LEU A N 1
ATOM 2177 C CA . LEU A 1 265 ? -15.216 -3.289 -6.880 1.00 92.88 265 LEU A CA 1
ATOM 2178 C C . LEU A 1 265 ? -14.805 -1.901 -7.377 1.00 92.88 265 LEU A C 1
ATOM 2180 O O . LEU A 1 265 ? -15.648 -1.013 -7.498 1.00 92.88 265 LEU A O 1
ATOM 2184 N N . ASP A 1 266 ? -13.515 -1.706 -7.631 1.00 92.62 266 ASP A N 1
ATOM 2185 C CA . ASP A 1 266 ? -12.953 -0.428 -8.063 1.00 92.62 266 ASP A CA 1
ATOM 2186 C C . ASP A 1 266 ? -13.274 -0.101 -9.522 1.00 92.62 266 ASP A C 1
ATOM 2188 O O . ASP A 1 266 ? -13.437 1.070 -9.863 1.00 92.62 266 ASP A O 1
ATOM 2192 N N . ASN A 1 267 ? -13.417 -1.129 -10.357 1.00 92.38 267 ASN A N 1
ATOM 2193 C CA . ASN A 1 267 ? -13.866 -1.019 -11.743 1.00 92.38 267 ASN A CA 1
ATOM 2194 C C . ASN A 1 267 ? -15.397 -0.912 -11.869 1.00 92.38 267 ASN A C 1
ATOM 2196 O O . ASN A 1 267 ? -15.904 -0.630 -12.951 1.00 92.38 267 ASN A O 1
ATOM 2200 N N . GLY A 1 268 ? -16.145 -1.133 -10.782 1.00 90.88 268 GLY A N 1
ATOM 2201 C CA . GLY A 1 268 ? -17.610 -1.109 -10.781 1.00 90.88 268 GLY A CA 1
ATOM 2202 C C . GLY A 1 268 ? -18.274 -2.376 -11.334 1.00 90.88 268 GLY A C 1
ATOM 2203 O O . GLY A 1 268 ? -19.491 -2.387 -11.508 1.00 90.88 268 GLY A O 1
ATOM 2204 N N . GLU A 1 269 ? -17.505 -3.444 -11.568 1.00 91.56 269 GLU A N 1
ATOM 2205 C CA . GLU A 1 269 ? -17.999 -4.754 -12.020 1.00 91.56 269 GLU A CA 1
ATOM 2206 C C . GLU A 1 269 ? -18.898 -5.402 -10.958 1.00 91.56 269 GLU A C 1
ATOM 2208 O O . GLU A 1 269 ? -19.931 -5.994 -11.268 1.00 91.56 269 GLU A O 1
ATOM 2213 N N . ILE A 1 270 ? -18.543 -5.221 -9.682 1.00 90.06 270 ILE A N 1
ATOM 2214 C CA . ILE A 1 270 ? -19.367 -5.614 -8.539 1.00 90.06 270 ILE A CA 1
ATOM 2215 C C . ILE A 1 270 ? -19.700 -4.392 -7.685 1.00 90.06 270 ILE A C 1
ATOM 2217 O O . ILE A 1 270 ? -18.853 -3.552 -7.392 1.00 90.06 270 ILE A O 1
ATOM 2221 N N . LYS A 1 271 ? -20.964 -4.279 -7.261 1.00 84.56 271 LYS A N 1
ATOM 2222 C CA . LYS A 1 271 ? -21.439 -3.140 -6.449 1.00 84.56 271 LYS A CA 1
ATOM 2223 C C . LYS A 1 271 ? -21.234 -3.344 -4.947 1.00 84.56 271 LYS A C 1
ATOM 2225 O O . LYS A 1 271 ? -21.232 -2.376 -4.186 1.00 84.56 271 LYS A O 1
ATOM 2230 N N . ARG A 1 272 ? -21.133 -4.597 -4.496 1.00 83.94 272 ARG A N 1
ATOM 2231 C CA . ARG A 1 272 ? -21.044 -4.987 -3.081 1.00 83.94 272 ARG A CA 1
ATOM 2232 C C . ARG A 1 272 ? -20.132 -6.200 -2.925 1.00 83.94 272 ARG A C 1
ATOM 2234 O O . ARG A 1 272 ? -19.987 -6.979 -3.861 1.00 83.94 272 ARG A O 1
ATOM 2241 N N . LEU A 1 273 ? -19.551 -6.345 -1.735 1.00 85.50 273 LEU A N 1
ATOM 2242 C CA . LEU A 1 273 ? -18.777 -7.530 -1.371 1.00 85.50 273 LEU A CA 1
ATOM 2243 C C . LEU A 1 273 ? -19.688 -8.773 -1.351 1.00 85.50 273 LEU A C 1
ATOM 2245 O O . LEU A 1 273 ? -20.803 -8.679 -0.823 1.00 85.50 273 LEU A O 1
ATOM 2249 N N . PRO A 1 274 ? -19.229 -9.919 -1.884 1.00 84.56 274 PRO A N 1
ATOM 2250 C CA . PRO A 1 274 ? -19.886 -11.209 -1.686 1.00 84.56 274 PRO A CA 1
ATOM 2251 C C . PRO A 1 274 ? -20.041 -11.563 -0.198 1.00 84.56 274 PRO A C 1
ATOM 2253 O O . PRO A 1 274 ? -19.280 -11.099 0.649 1.00 84.56 274 PRO A O 1
ATOM 2256 N N . GLY A 1 275 ? -21.017 -12.410 0.139 1.00 77.62 275 GLY A N 1
ATOM 2257 C CA . GLY A 1 275 ? -21.242 -12.835 1.529 1.00 77.62 275 GLY A CA 1
ATOM 2258 C C . GLY A 1 275 ? -20.132 -13.728 2.103 1.00 77.62 275 GLY A C 1
ATOM 2259 O O . GLY A 1 275 ? -19.955 -13.776 3.313 1.00 77.62 275 GLY A O 1
ATOM 2260 N N . ASN A 1 276 ? -19.365 -14.401 1.243 1.00 81.75 276 ASN A N 1
ATOM 2261 C CA . ASN A 1 276 ? -18.330 -15.379 1.590 1.00 81.75 276 ASN A CA 1
ATOM 2262 C C . ASN A 1 276 ? -16.902 -14.853 1.358 1.00 81.75 276 ASN A C 1
ATOM 2264 O O . ASN A 1 276 ? -16.008 -15.623 1.004 1.00 81.75 276 ASN A O 1
ATOM 2268 N N . VAL A 1 277 ? -16.677 -13.543 1.502 1.00 88.38 277 VAL A N 1
ATOM 2269 C CA . VAL A 1 277 ? -15.329 -12.985 1.322 1.00 88.38 277 VAL A CA 1
ATOM 2270 C C . VAL A 1 277 ? -14.347 -13.561 2.345 1.00 88.38 277 VAL A C 1
ATOM 2272 O O . VAL A 1 277 ? -14.721 -13.755 3.502 1.00 88.38 277 VAL A O 1
ATOM 2275 N N . PRO A 1 278 ? -13.083 -13.810 1.966 1.00 89.50 278 PRO A N 1
ATOM 2276 C CA . PRO A 1 278 ? -12.099 -14.312 2.911 1.00 89.50 278 PRO A CA 1
ATOM 2277 C C . PRO A 1 278 ? -11.809 -13.306 4.028 1.00 89.50 278 PRO A C 1
ATOM 2279 O O . PRO A 1 278 ? -11.541 -12.137 3.761 1.00 89.50 278 PRO A O 1
ATOM 2282 N N . THR A 1 279 ? -11.830 -13.760 5.280 1.00 90.31 279 THR A N 1
ATOM 2283 C CA . THR A 1 279 ? -11.630 -12.902 6.462 1.00 90.31 279 THR A CA 1
ATOM 2284 C C . THR A 1 279 ? -10.517 -13.375 7.396 1.00 90.31 279 THR A C 1
ATOM 2286 O O . THR A 1 279 ? -10.157 -12.649 8.316 1.00 90.31 279 THR A O 1
ATOM 2289 N N . HIS A 1 280 ? -9.934 -14.555 7.163 1.00 89.69 280 HIS A N 1
ATOM 2290 C CA . HIS A 1 280 ? -8.951 -15.171 8.067 1.00 89.69 280 HIS A CA 1
ATOM 2291 C C . HIS A 1 280 ? -7.670 -14.338 8.250 1.00 89.69 280 HIS A C 1
ATOM 2293 O O . HIS A 1 280 ? -7.058 -14.391 9.310 1.00 89.69 280 HIS A O 1
ATOM 2299 N N . PHE A 1 281 ? -7.276 -13.548 7.245 1.00 89.25 281 PHE A N 1
ATOM 2300 C CA . PHE A 1 281 ? -6.113 -12.656 7.316 1.00 89.25 281 PHE A CA 1
ATOM 2301 C C . PHE A 1 281 ? -6.420 -11.311 7.996 1.00 89.25 281 PHE A C 1
ATOM 2303 O O . PHE A 1 281 ? -5.524 -10.484 8.155 1.00 89.25 281 PHE A O 1
ATOM 2310 N N . VAL A 1 282 ? -7.683 -11.038 8.349 1.00 91.50 282 VAL A N 1
ATOM 2311 C CA . VAL A 1 282 ? -8.071 -9.765 8.964 1.00 91.50 282 VAL A CA 1
ATOM 2312 C C . VAL A 1 282 ? -7.599 -9.746 10.425 1.00 91.50 282 VAL A C 1
ATOM 2314 O O . VAL A 1 282 ? -7.991 -10.629 11.198 1.00 91.50 282 VAL A O 1
ATOM 2317 N N . PRO A 1 283 ? -6.815 -8.729 10.837 1.00 90.31 283 PRO A N 1
ATOM 2318 C CA . PRO A 1 283 ? -6.330 -8.609 12.208 1.00 90.31 283 PRO A CA 1
ATOM 2319 C C . PRO A 1 283 ? -7.459 -8.601 13.239 1.00 90.31 283 PRO A C 1
ATOM 2321 O O . PRO A 1 283 ? -8.536 -8.047 12.992 1.00 90.31 283 PRO A O 1
ATOM 2324 N N . TYR A 1 284 ? -7.190 -9.165 14.418 1.00 88.56 284 TYR A N 1
ATOM 2325 C CA . TYR A 1 284 ? -8.156 -9.291 15.514 1.00 88.56 284 TYR A CA 1
ATOM 2326 C C . TYR A 1 284 ? -8.815 -7.952 15.882 1.00 88.56 284 TYR A C 1
ATOM 2328 O O . TYR A 1 284 ? -10.024 -7.880 16.107 1.00 88.56 284 TYR A O 1
ATOM 2336 N N . GLU A 1 285 ? -8.049 -6.862 15.845 1.00 89.19 285 GLU A N 1
ATOM 2337 C CA . GLU A 1 285 ? -8.505 -5.503 16.138 1.00 89.19 285 GLU A CA 1
ATOM 2338 C C . GLU A 1 285 ? -9.633 -5.032 15.208 1.00 89.19 285 GLU A C 1
ATOM 2340 O O . GLU A 1 285 ? -10.444 -4.185 15.591 1.00 89.19 285 GLU A O 1
ATOM 2345 N N . LEU A 1 286 ? -9.682 -5.562 13.982 1.00 91.44 286 LEU A N 1
ATOM 2346 C CA . LEU A 1 286 ? -10.683 -5.230 12.971 1.00 91.44 286 LEU A CA 1
ATOM 2347 C C . LEU A 1 286 ? -11.834 -6.240 12.928 1.00 91.44 286 LEU A C 1
ATOM 2349 O O . LEU A 1 286 ? -12.910 -5.879 12.456 1.00 91.44 286 LEU A O 1
ATOM 2353 N N . GLN A 1 287 ? -11.667 -7.457 13.457 1.00 87.38 287 GLN A N 1
ATOM 2354 C CA . GLN A 1 287 ? -12.695 -8.510 13.408 1.00 87.38 287 GLN A CA 1
ATOM 2355 C C . GLN A 1 287 ? -14.019 -8.080 14.056 1.00 87.38 287 GLN A C 1
ATOM 2357 O O . GLN A 1 287 ? -15.094 -8.336 13.515 1.00 87.38 287 GLN A O 1
ATOM 2362 N N . ARG A 1 288 ? -13.960 -7.342 15.172 1.00 84.50 288 ARG A N 1
ATOM 2363 C CA . ARG A 1 288 ? -15.163 -6.821 15.851 1.00 84.50 288 ARG A CA 1
ATOM 2364 C C . ARG A 1 288 ? -15.916 -5.754 15.051 1.00 84.50 288 ARG A C 1
ATOM 2366 O O . ARG A 1 288 ? -17.087 -5.509 15.317 1.00 84.50 288 ARG A O 1
ATOM 2373 N N . ILE A 1 289 ? -15.256 -5.101 14.096 1.00 86.50 289 ILE A N 1
ATOM 2374 C CA . ILE A 1 289 ? -15.881 -4.129 13.183 1.00 86.50 289 ILE A CA 1
ATOM 2375 C C . ILE A 1 289 ? -16.317 -4.807 11.888 1.00 86.50 289 ILE A C 1
ATOM 2377 O O . ILE A 1 289 ? -17.302 -4.391 11.281 1.00 86.50 289 ILE A O 1
ATOM 2381 N N . LEU A 1 290 ? -15.583 -5.843 11.482 1.00 86.44 290 LEU A N 1
ATOM 2382 C CA . LEU A 1 290 ? -15.828 -6.627 10.284 1.00 86.44 290 LEU A CA 1
ATOM 2383 C C . LEU A 1 290 ? -17.239 -7.212 10.285 1.00 86.44 290 LEU A C 1
ATOM 2385 O O . LEU A 1 290 ? -17.955 -7.062 9.298 1.00 86.44 290 LEU A O 1
ATOM 2389 N N . ASN A 1 291 ? -17.650 -7.800 11.408 1.00 80.44 291 ASN A N 1
ATOM 2390 C CA . ASN A 1 291 ? -18.992 -8.335 11.597 1.00 80.44 291 ASN A CA 1
ATOM 2391 C C . ASN A 1 291 ? -19.933 -7.182 11.975 1.00 80.44 291 ASN A C 1
ATOM 2393 O O . ASN A 1 291 ? -20.082 -6.834 13.147 1.00 80.44 291 ASN A O 1
ATOM 2397 N N . GLY A 1 292 ? -20.522 -6.530 10.968 1.00 67.81 292 GLY A N 1
ATOM 2398 C CA . GLY A 1 292 ? -21.518 -5.482 11.185 1.00 67.81 292 GLY A CA 1
ATOM 2399 C C . GLY A 1 292 ? -22.753 -6.003 11.932 1.00 67.81 292 GLY A C 1
ATOM 2400 O O . GLY A 1 292 ? -22.993 -7.207 11.998 1.00 67.81 292 GLY A O 1
ATOM 2401 N N . LYS A 1 293 ? -23.580 -5.087 12.457 1.00 63.69 293 LYS A N 1
ATOM 2402 C CA . LYS A 1 293 ? -24.806 -5.429 13.213 1.00 63.69 293 LYS A CA 1
ATOM 2403 C C . LYS A 1 293 ? -25.799 -6.298 12.423 1.00 63.69 293 LYS A C 1
ATOM 2405 O O . LYS A 1 293 ? -26.539 -7.058 13.030 1.00 63.69 293 LYS A O 1
ATOM 2410 N N . ASP A 1 294 ? -25.752 -6.229 11.093 1.00 63.88 294 ASP A N 1
ATOM 2411 C CA . ASP A 1 294 ? -26.651 -6.956 10.187 1.00 63.88 294 ASP A CA 1
ATOM 2412 C C . ASP A 1 294 ? -26.038 -8.270 9.660 1.00 63.88 294 ASP A C 1
ATOM 2414 O O . ASP A 1 294 ? -26.487 -8.799 8.643 1.00 63.88 294 ASP A O 1
ATOM 2418 N N . GLY A 1 295 ? -24.928 -8.741 10.247 1.00 67.31 295 GLY A N 1
ATOM 2419 C CA . GLY A 1 295 ? -24.172 -9.905 9.759 1.00 67.31 295 GLY A CA 1
ATOM 2420 C C . GLY A 1 295 ? -23.416 -9.667 8.443 1.00 67.31 295 GLY A C 1
ATOM 2421 O O . GLY A 1 295 ? -22.778 -10.575 7.918 1.00 67.31 295 GLY A O 1
ATOM 2422 N N . LYS A 1 296 ? -23.462 -8.443 7.899 1.00 78.62 296 LYS A N 1
ATOM 2423 C CA . LYS A 1 296 ? -22.748 -8.054 6.675 1.00 78.62 296 LYS A CA 1
ATOM 2424 C C . LYS A 1 296 ? -21.331 -7.591 6.983 1.00 78.62 296 LYS A C 1
ATOM 2426 O O . LYS A 1 296 ? -21.108 -6.821 7.920 1.00 78.62 296 LYS A O 1
ATOM 2431 N N . VAL A 1 297 ? -20.401 -7.996 6.120 1.00 84.56 297 VAL A N 1
ATOM 2432 C CA . VAL A 1 297 ? -18.997 -7.590 6.195 1.00 84.56 297 VAL A CA 1
ATOM 2433 C C . VAL A 1 297 ? -18.865 -6.084 5.973 1.00 84.56 297 VAL A C 1
ATOM 2435 O O . VAL A 1 297 ? -19.272 -5.544 4.940 1.00 84.56 297 VAL A O 1
ATOM 2438 N N . GLN A 1 298 ? -18.274 -5.391 6.944 1.00 89.19 298 GLN A N 1
ATOM 2439 C CA . GLN A 1 298 ? -18.004 -3.963 6.837 1.00 89.19 298 GLN A CA 1
ATOM 2440 C C . GLN A 1 298 ? -16.830 -3.728 5.878 1.00 89.19 298 GLN A C 1
ATOM 2442 O O . GLN A 1 298 ? -15.682 -4.058 6.175 1.00 89.19 298 GLN A O 1
ATOM 2447 N N . ARG A 1 299 ? -17.134 -3.139 4.713 1.00 90.06 299 ARG A N 1
ATOM 2448 C CA . ARG A 1 299 ? -16.187 -2.968 3.599 1.00 90.06 299 ARG A CA 1
ATOM 2449 C C . ARG A 1 299 ? -14.874 -2.317 4.032 1.00 90.06 299 ARG A C 1
ATOM 2451 O O . ARG A 1 299 ? -13.822 -2.877 3.772 1.00 90.06 299 ARG A O 1
ATOM 2458 N N . ASN A 1 300 ? -14.927 -1.184 4.732 1.00 92.44 300 ASN A N 1
ATOM 2459 C CA . ASN A 1 300 ? -13.726 -0.414 5.077 1.00 92.44 300 ASN A CA 1
ATOM 2460 C C . ASN A 1 300 ? -12.753 -1.194 5.980 1.00 92.44 300 ASN A C 1
ATOM 2462 O O .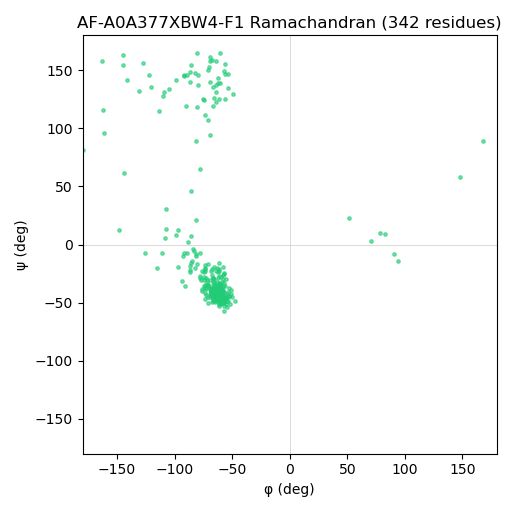 ASN A 1 300 ? -11.544 -1.113 5.782 1.00 92.44 300 ASN A O 1
ATOM 2466 N N . ALA A 1 301 ? -13.266 -1.949 6.957 1.00 92.69 301 ALA A N 1
ATOM 2467 C CA . ALA A 1 301 ? -12.463 -2.818 7.814 1.00 92.69 301 ALA A CA 1
ATOM 2468 C C . ALA A 1 301 ? -11.867 -3.982 7.020 1.00 92.69 301 ALA A C 1
ATOM 2470 O O . ALA A 1 301 ? -10.699 -4.306 7.214 1.00 92.69 301 ALA A O 1
ATOM 2471 N N . TRP A 1 302 ? -12.636 -4.565 6.097 1.00 94.31 302 TRP A N 1
ATOM 2472 C CA . TRP A 1 302 ? -12.143 -5.629 5.229 1.00 94.31 302 TRP A CA 1
ATOM 2473 C C . TRP A 1 302 ? -11.035 -5.142 4.285 1.00 94.31 302 TRP A C 1
ATOM 2475 O O . TRP A 1 302 ? -9.962 -5.737 4.270 1.00 94.31 302 TRP A O 1
ATOM 2485 N N . GLU A 1 303 ? -11.226 -4.023 3.571 1.00 95.25 303 GLU A N 1
ATOM 2486 C CA . GLU A 1 303 ? -10.193 -3.468 2.678 1.00 95.25 303 GLU A CA 1
ATOM 2487 C C . GLU A 1 303 ? -8.915 -3.097 3.446 1.00 95.25 303 GLU A C 1
ATOM 2489 O O . GLU A 1 303 ? -7.804 -3.322 2.966 1.00 95.25 303 GLU A O 1
ATOM 2494 N N . LEU A 1 304 ? -9.061 -2.545 4.657 1.00 96.00 304 LEU A N 1
ATOM 2495 C CA . LEU A 1 304 ? -7.924 -2.246 5.523 1.00 96.00 304 LEU A CA 1
ATOM 2496 C C . LEU A 1 304 ? -7.213 -3.527 5.981 1.00 96.00 304 LEU A C 1
ATOM 2498 O O . LEU A 1 304 ? -5.986 -3.559 6.011 1.00 96.00 304 LEU A O 1
ATOM 2502 N N . GLY A 1 305 ? -7.970 -4.583 6.288 1.00 95.81 305 GLY A N 1
ATOM 2503 C CA . GLY A 1 305 ? -7.436 -5.912 6.571 1.00 95.81 305 GLY A CA 1
ATOM 2504 C C . GLY A 1 305 ? -6.639 -6.476 5.395 1.00 95.81 305 GLY A C 1
ATOM 2505 O O . GLY A 1 305 ? -5.523 -6.942 5.600 1.00 95.81 305 GLY A O 1
ATOM 2506 N N . VAL A 1 306 ? -7.149 -6.348 4.163 1.00 96.56 306 VAL A N 1
ATOM 2507 C CA . VAL A 1 306 ? -6.416 -6.744 2.946 1.00 96.56 306 VAL A CA 1
ATOM 2508 C C . VAL A 1 306 ? -5.115 -5.955 2.818 1.00 96.56 306 VAL A C 1
ATOM 2510 O O . VAL A 1 306 ? -4.072 -6.550 2.585 1.00 96.56 306 VAL A O 1
ATOM 2513 N N . ALA A 1 307 ? -5.134 -4.636 3.023 1.00 97.00 307 ALA A N 1
ATOM 2514 C CA . ALA A 1 307 ? -3.922 -3.817 2.956 1.00 97.00 307 ALA A CA 1
ATOM 2515 C C . ALA A 1 307 ? -2.867 -4.217 4.007 1.00 97.00 307 ALA A C 1
ATOM 2517 O O . ALA A 1 307 ? -1.671 -4.217 3.721 1.00 97.00 307 ALA A O 1
ATOM 2518 N N . ILE A 1 308 ? -3.293 -4.584 5.219 1.00 96.38 308 ILE A N 1
ATOM 2519 C CA . ILE A 1 308 ? -2.386 -5.071 6.267 1.00 96.38 308 ILE A CA 1
ATOM 2520 C C . ILE A 1 308 ? -1.820 -6.448 5.895 1.00 96.38 308 ILE A C 1
ATOM 2522 O O . ILE A 1 308 ? -0.609 -6.639 5.962 1.00 96.38 308 ILE A O 1
ATOM 2526 N N . ALA A 1 309 ? -2.664 -7.367 5.424 1.00 96.19 309 ALA A N 1
ATOM 2527 C CA . ALA A 1 309 ? -2.233 -8.689 4.978 1.00 96.19 309 ALA A CA 1
ATOM 2528 C C . ALA A 1 309 ? -1.277 -8.615 3.775 1.00 96.19 309 ALA A C 1
ATOM 2530 O O . ALA A 1 309 ? -0.284 -9.336 3.728 1.00 96.19 309 ALA A O 1
ATOM 2531 N N . MET A 1 310 ? -1.521 -7.697 2.832 1.00 96.38 310 MET A N 1
ATOM 2532 C CA . MET A 1 310 ? -0.618 -7.426 1.712 1.00 96.38 310 MET A CA 1
ATOM 2533 C C . MET A 1 310 ? 0.761 -6.988 2.193 1.00 96.38 310 MET A C 1
ATOM 2535 O O . MET A 1 310 ? 1.753 -7.491 1.678 1.00 96.38 310 MET A O 1
ATOM 2539 N N . LYS A 1 311 ? 0.848 -6.088 3.181 1.00 94.62 311 LYS A N 1
ATOM 2540 C CA . LYS A 1 311 ? 2.135 -5.701 3.775 1.00 94.62 311 LYS A CA 1
ATOM 2541 C C . LYS A 1 311 ? 2.907 -6.927 4.273 1.00 94.62 311 LYS A C 1
ATOM 2543 O O . LYS A 1 311 ? 4.099 -7.042 3.994 1.00 94.62 311 LYS A O 1
ATOM 2548 N N . ASP A 1 312 ? 2.251 -7.804 5.029 1.00 94.25 312 ASP A N 1
ATOM 2549 C CA . ASP A 1 312 ? 2.919 -8.954 5.640 1.00 94.25 312 ASP A CA 1
ATOM 2550 C C . ASP A 1 312 ? 3.335 -9.985 4.579 1.00 94.25 312 ASP A C 1
ATOM 2552 O O . ASP A 1 312 ? 4.491 -10.404 4.565 1.00 94.25 312 ASP A O 1
ATOM 2556 N N . ALA A 1 313 ? 2.462 -10.272 3.609 1.00 94.38 313 ALA A N 1
ATOM 2557 C CA . ALA A 1 313 ? 2.756 -11.176 2.497 1.00 94.38 313 ALA A CA 1
ATOM 2558 C C . ALA A 1 313 ? 3.835 -10.635 1.534 1.00 94.38 313 ALA A C 1
ATOM 2560 O O . ALA A 1 313 ? 4.622 -11.400 0.981 1.00 94.38 313 ALA A O 1
ATOM 2561 N N . LEU A 1 314 ? 3.918 -9.312 1.337 1.00 93.50 314 LEU A N 1
ATOM 2562 C CA . LEU A 1 314 ? 4.986 -8.681 0.544 1.00 93.50 314 LEU A CA 1
ATOM 2563 C C . LEU A 1 314 ? 6.348 -8.767 1.242 1.00 93.50 314 LEU A C 1
ATOM 2565 O O . LEU A 1 314 ? 7.377 -8.815 0.571 1.00 93.50 314 LEU A O 1
ATOM 2569 N N . ARG A 1 315 ? 6.366 -8.776 2.580 1.00 90.50 315 ARG A N 1
ATOM 2570 C CA . ARG A 1 315 ? 7.593 -8.935 3.371 1.00 90.50 315 ARG A CA 1
ATOM 2571 C C . ARG A 1 315 ? 8.087 -10.373 3.406 1.00 90.50 315 ARG A C 1
ATOM 2573 O O . ARG A 1 315 ? 9.296 -10.571 3.344 1.00 90.50 315 ARG A O 1
ATOM 2580 N N . SER A 1 316 ? 7.181 -11.344 3.521 1.00 90.75 316 SER A N 1
ATOM 2581 C CA . SER A 1 316 ? 7.532 -12.769 3.467 1.00 90.75 316 SER A CA 1
ATOM 2582 C C . SER A 1 316 ? 7.888 -13.233 2.051 1.00 90.75 316 SER A C 1
ATOM 2584 O O . SER A 1 316 ? 8.574 -14.237 1.886 1.00 90.75 316 SER A O 1
ATOM 2586 N N . GLY A 1 317 ? 7.460 -12.490 1.025 1.00 88.44 317 GLY A N 1
ATOM 2587 C CA . GLY A 1 317 ? 7.618 -12.872 -0.379 1.00 88.44 317 GLY A CA 1
ATOM 2588 C C . GLY A 1 317 ? 6.531 -13.833 -0.870 1.00 88.44 317 GLY A C 1
ATOM 2589 O O . GLY A 1 317 ? 6.627 -14.335 -1.991 1.00 88.44 317 GLY A O 1
ATOM 2590 N N . ASP A 1 318 ? 5.494 -14.070 -0.063 1.00 91.44 318 ASP A N 1
ATOM 2591 C CA . ASP A 1 318 ? 4.322 -14.862 -0.442 1.00 91.44 318 ASP A CA 1
ATOM 2592 C C . ASP A 1 318 ? 3.439 -14.124 -1.448 1.00 91.44 318 ASP A C 1
ATOM 2594 O O . ASP A 1 318 ? 2.813 -14.746 -2.303 1.00 91.44 318 ASP A O 1
ATOM 2598 N N . LEU A 1 319 ? 3.429 -12.791 -1.380 1.00 93.56 319 LEU A N 1
ATOM 2599 C CA . LEU A 1 319 ? 2.903 -11.912 -2.416 1.00 93.56 319 LEU A CA 1
ATOM 2600 C C . LEU A 1 319 ? 4.077 -11.195 -3.084 1.00 93.56 319 LEU A C 1
ATOM 2602 O O . LEU A 1 319 ? 4.935 -10.626 -2.412 1.00 93.56 319 LEU A O 1
ATOM 2606 N N . PHE A 1 320 ? 4.114 -11.187 -4.412 1.00 90.75 320 PHE A N 1
ATOM 2607 C CA . PHE A 1 320 ? 5.214 -10.598 -5.165 1.00 90.75 320 PHE A CA 1
ATOM 2608 C C . PHE A 1 320 ? 4.768 -9.938 -6.460 1.00 90.75 320 PHE A C 1
ATOM 2610 O O . PHE A 1 320 ? 3.677 -10.183 -6.968 1.00 90.75 320 PHE A O 1
ATOM 2617 N N . VAL A 1 321 ? 5.636 -9.093 -7.015 1.00 88.81 321 VAL A N 1
ATOM 2618 C CA . VAL A 1 321 ? 5.452 -8.504 -8.343 1.00 88.81 321 VAL A CA 1
ATOM 2619 C C . VAL A 1 321 ? 6.562 -9.058 -9.244 1.00 88.81 321 VAL A C 1
ATOM 2621 O O . VAL A 1 321 ? 7.722 -8.755 -8.981 1.00 88.81 321 VAL A O 1
ATOM 2624 N N . PRO A 1 322 ? 6.271 -9.855 -10.293 1.00 78.56 322 PRO A N 1
ATOM 2625 C CA . PRO A 1 322 ? 7.291 -10.556 -11.095 1.00 78.56 322 PRO A CA 1
ATOM 2626 C C . PRO A 1 322 ? 8.348 -9.660 -11.755 1.00 78.56 322 PRO A C 1
ATOM 2628 O O . PRO A 1 322 ? 9.404 -10.127 -12.161 1.00 78.56 322 PRO A O 1
ATOM 2631 N N . GLN A 1 323 ? 8.065 -8.366 -11.889 1.00 71.88 323 GLN A N 1
ATOM 2632 C CA . GLN A 1 323 ? 8.979 -7.384 -12.467 1.00 71.88 323 GLN A CA 1
ATOM 2633 C C . GLN A 1 323 ? 9.738 -6.571 -11.397 1.00 71.88 323 GLN A C 1
ATOM 2635 O O . GLN A 1 323 ? 10.414 -5.607 -11.733 1.00 71.88 323 GLN A O 1
ATOM 2640 N N . SER A 1 324 ? 9.640 -6.918 -10.112 1.00 66.94 324 SER A N 1
ATOM 2641 C CA . SER A 1 324 ? 10.404 -6.301 -9.016 1.00 66.94 324 SER A CA 1
ATOM 2642 C C . SER A 1 324 ? 11.829 -6.867 -8.951 1.00 66.94 324 SER A C 1
ATOM 2644 O O . SER A 1 324 ? 12.042 -8.048 -9.222 1.00 66.94 324 SER A O 1
ATOM 2646 N N . LYS A 1 325 ? 12.828 -6.051 -8.567 1.00 59.72 325 LYS A N 1
ATOM 2647 C CA . LYS A 1 325 ? 14.203 -6.564 -8.384 1.00 59.72 325 LYS A CA 1
ATOM 2648 C C . LYS A 1 325 ? 14.279 -7.441 -7.148 1.00 59.72 325 LYS A C 1
ATOM 2650 O O . LYS A 1 325 ? 14.798 -8.547 -7.212 1.00 59.72 325 LYS A O 1
ATOM 2655 N N . THR A 1 326 ? 13.779 -6.933 -6.026 1.00 53.47 326 THR A N 1
ATOM 2656 C CA . THR A 1 326 ? 13.943 -7.580 -4.721 1.00 53.47 326 THR A CA 1
ATOM 2657 C C . THR A 1 326 ? 13.101 -8.854 -4.614 1.00 53.47 326 THR A C 1
ATOM 2659 O O . THR A 1 326 ? 13.556 -9.828 -4.021 1.00 53.47 326 THR A O 1
ATOM 2662 N N . THR A 1 327 ? 11.910 -8.902 -5.225 1.00 37.59 327 THR A N 1
ATOM 2663 C CA . THR A 1 327 ? 11.025 -10.066 -5.056 1.00 37.59 327 THR A CA 1
ATOM 2664 C C . THR A 1 327 ? 11.349 -11.254 -5.965 1.00 37.59 327 THR A C 1
ATOM 2666 O O . THR A 1 327 ? 11.034 -12.386 -5.610 1.00 37.59 327 THR A O 1
ATOM 2669 N N . CYS A 1 328 ? 12.068 -11.050 -7.073 1.00 34.72 328 CYS A N 1
ATOM 2670 C CA . CYS A 1 328 ? 12.598 -12.162 -7.871 1.00 34.72 328 CYS A CA 1
ATOM 2671 C C . CYS A 1 328 ? 13.775 -12.885 -7.196 1.00 34.72 328 CYS A C 1
ATOM 2673 O O . CYS A 1 328 ? 13.936 -14.086 -7.397 1.00 34.72 328 CYS A O 1
ATOM 2675 N N . PHE A 1 329 ? 14.569 -12.202 -6.359 1.00 31.66 329 PHE A N 1
ATOM 2676 C CA . PHE A 1 329 ? 15.682 -12.843 -5.642 1.00 31.66 329 PHE A CA 1
ATOM 2677 C C . PHE A 1 329 ? 15.210 -13.878 -4.612 1.00 31.66 329 PHE A C 1
ATOM 2679 O O . PHE A 1 329 ? 15.854 -14.912 -4.474 1.00 31.66 329 PHE A O 1
ATOM 2686 N N . VAL A 1 330 ? 14.068 -13.651 -3.952 1.00 35.81 330 VAL A N 1
ATOM 2687 C CA . VAL A 1 330 ? 13.507 -14.589 -2.957 1.00 35.81 330 VAL A CA 1
ATOM 2688 C C . VAL A 1 330 ? 13.071 -15.913 -3.603 1.00 35.81 330 VAL A C 1
ATOM 2690 O O . VAL A 1 330 ? 13.158 -16.964 -2.978 1.00 35.81 330 VAL A O 1
ATOM 2693 N N . LEU A 1 331 ? 12.656 -15.892 -4.875 1.00 39.91 331 LEU A N 1
ATOM 2694 C CA . LEU A 1 331 ? 12.304 -17.103 -5.627 1.00 39.91 331 LEU A CA 1
ATOM 2695 C C . LEU A 1 331 ? 13.536 -17.875 -6.131 1.00 39.91 331 LEU A C 1
ATOM 2697 O O . LEU A 1 331 ? 13.466 -19.089 -6.295 1.00 39.91 331 LEU A O 1
ATOM 2701 N N . GLY A 1 332 ? 14.668 -17.196 -6.348 1.00 32.00 332 GLY A N 1
ATOM 2702 C CA . GLY A 1 332 ? 15.917 -17.830 -6.787 1.00 32.00 332 GLY A CA 1
ATOM 2703 C C . GLY A 1 332 ? 16.632 -18.636 -5.697 1.00 32.00 332 GLY A C 1
ATOM 2704 O O . GLY A 1 332 ? 17.427 -19.513 -6.019 1.00 32.00 332 GLY A O 1
ATOM 2705 N N . SER A 1 333 ? 16.344 -18.366 -4.421 1.00 34.16 333 SER A N 1
ATOM 2706 C CA . SER A 1 333 ? 16.910 -19.086 -3.272 1.00 34.16 333 SER A CA 1
ATOM 2707 C C . SER A 1 333 ? 16.135 -20.351 -2.873 1.00 34.16 333 SER A C 1
ATOM 2709 O O . SER A 1 333 ? 16.736 -21.248 -2.292 1.00 34.16 333 SER A O 1
ATOM 2711 N N . ASP A 1 334 ? 14.851 -20.466 -3.234 1.00 36.06 334 ASP A N 1
ATOM 2712 C CA . ASP A 1 334 ? 14.005 -21.628 -2.892 1.00 36.06 334 ASP A CA 1
ATOM 2713 C C . ASP A 1 334 ? 13.992 -22.720 -3.985 1.00 36.06 334 ASP A C 1
ATOM 2715 O O . ASP A 1 334 ? 13.511 -23.828 -3.759 1.00 36.06 334 ASP A O 1
ATOM 2719 N N . ALA A 1 335 ? 14.545 -22.453 -5.175 1.00 34.03 335 ALA A N 1
ATOM 2720 C CA . ALA A 1 335 ? 14.584 -23.414 -6.287 1.00 34.03 335 ALA A CA 1
ATOM 2721 C C . ALA A 1 335 ? 15.785 -24.391 -6.239 1.00 34.03 335 ALA A C 1
ATOM 2723 O O . ALA A 1 335 ? 16.005 -25.142 -7.187 1.00 34.03 335 ALA A O 1
ATOM 2724 N N . GLY A 1 336 ? 16.574 -24.380 -5.157 1.00 33.09 336 GLY A N 1
ATOM 2725 C CA . GLY A 1 336 ? 17.844 -25.111 -5.044 1.00 33.09 336 GLY A CA 1
ATOM 2726 C C . GLY A 1 336 ? 17.862 -26.332 -4.119 1.00 33.09 336 GLY A C 1
ATOM 2727 O O . GLY A 1 336 ? 18.935 -26.891 -3.912 1.00 33.09 336 GLY A O 1
ATOM 2728 N N . SER A 1 337 ? 16.737 -26.763 -3.539 1.00 32.97 337 SER A N 1
ATOM 2729 C CA . SER A 1 337 ? 16.755 -27.850 -2.545 1.00 32.97 337 SER A CA 1
ATOM 2730 C C . SER A 1 337 ? 15.545 -28.780 -2.608 1.00 32.97 337 SER A C 1
ATOM 2732 O O . SER A 1 337 ? 14.821 -28.911 -1.632 1.00 32.97 337 SER A O 1
ATOM 2734 N N . THR A 1 338 ? 15.348 -29.470 -3.732 1.00 34.38 338 THR A N 1
ATOM 2735 C CA . THR A 1 338 ? 14.622 -30.758 -3.753 1.00 34.38 338 THR A CA 1
ATOM 2736 C C . THR A 1 338 ? 14.932 -31.520 -5.038 1.00 34.38 338 THR A C 1
ATOM 2738 O O . THR A 1 338 ? 14.317 -31.259 -6.065 1.00 34.38 338 THR A O 1
ATOM 2741 N N . SER A 1 339 ? 15.904 -32.438 -4.983 1.00 31.80 339 SER A N 1
ATOM 2742 C CA . SER A 1 339 ? 16.002 -33.649 -5.821 1.00 31.80 339 SER A CA 1
ATOM 2743 C C . SER A 1 339 ? 17.396 -34.263 -5.654 1.00 31.80 339 SER A C 1
ATOM 2745 O O . SER A 1 339 ? 18.300 -33.911 -6.404 1.00 31.80 339 SER A O 1
ATOM 2747 N N . LEU A 1 340 ? 17.567 -35.149 -4.667 1.00 32.53 340 LEU A N 1
ATOM 2748 C CA . LEU A 1 340 ? 18.504 -36.288 -4.680 1.00 32.53 340 LEU A CA 1
ATOM 2749 C C . LEU A 1 340 ? 18.362 -37.058 -3.356 1.00 32.53 340 LEU A C 1
ATOM 2751 O O . LEU A 1 340 ? 19.128 -36.861 -2.419 1.00 32.53 340 LEU A O 1
ATOM 2755 N N . ALA A 1 341 ? 17.348 -37.918 -3.272 1.00 32.75 341 ALA A N 1
ATOM 2756 C CA . ALA A 1 341 ? 17.337 -39.070 -2.372 1.00 32.75 341 ALA A CA 1
ATOM 2757 C C . ALA A 1 341 ? 16.256 -40.049 -2.844 1.00 32.75 341 ALA A C 1
ATOM 2759 O O . ALA A 1 341 ? 15.076 -39.705 -2.840 1.00 32.75 341 ALA A O 1
ATOM 2760 N N . GLY A 1 342 ? 16.666 -41.249 -3.258 1.00 26.97 342 GLY A N 1
ATOM 2761 C CA . GLY A 1 342 ? 15.743 -42.353 -3.522 1.00 26.97 342 GLY A CA 1
ATOM 2762 C C . GLY A 1 342 ? 16.172 -43.300 -4.638 1.00 26.97 342 GLY A C 1
ATOM 2763 O O . GLY A 1 342 ? 15.422 -43.474 -5.590 1.00 26.97 342 GLY A O 1
ATOM 2764 N N . ASN A 1 343 ? 17.354 -43.907 -4.516 1.00 33.25 343 ASN A N 1
ATOM 2765 C CA . ASN A 1 343 ? 17.604 -45.234 -5.092 1.00 33.25 343 ASN A CA 1
ATOM 2766 C C . ASN A 1 343 ? 17.224 -46.281 -4.032 1.00 33.25 343 ASN A C 1
ATOM 2768 O O . ASN A 1 343 ? 17.486 -46.028 -2.851 1.00 33.25 343 ASN A O 1
ATOM 2772 N N . PRO A 1 344 ? 16.696 -47.452 -4.408 1.00 52.34 344 PRO A N 1
ATOM 2773 C CA . PRO A 1 344 ? 17.066 -48.694 -3.745 1.00 52.34 344 PRO A CA 1
ATOM 2774 C C . PRO A 1 344 ? 18.454 -49.177 -4.193 1.00 52.34 344 PRO A C 1
ATOM 2776 O O . PRO A 1 344 ? 18.797 -49.007 -5.389 1.00 52.34 344 PRO A O 1
#

pLDDT: mean 84.53, std 14.72, range [26.97, 97.0]

Foldseek 3Di:
DDDPVVVVVVVVVVVVVVLLVVLVVLLVQDDPLLLVLLLQQLDADPPGPAGLLLVLLDAQPALALVSLVVLLVNLVSLVPSVLVSCPPPDDPPVVLVVLLVVSSPDHSVRLVPDDSSSSSNSSSSNSLVSSQVSLVRSLVSLLRVLVVLLVVLVVVLVVVLVVLVVLLVQLVVLVVQLVCVVVVDDPPDDDDPVVSCVRHPPVSNVSSVVSNVVNVCSVQQVSLVSSLVCLVRCVSCVLSSLPAQKDFDPPCVLLVVVSVVSNCCSVVVDVFDDLPRDCPQQDPSLPSVLCDPVSHGDVSSSVSSSSVSSSVCVVVLRMDHCSHPVSVVVVVVVVPDDDDDDDD

Secondary structure (DSSP, 8-state):
---HHHHHHHHHHHHHHHHHHHHHHHHHH--HHHHHHHHHHTSPPTT-SS-HHHHTTPPP----HHHHHHHHHHHHHHHTTTGGGTTTS---HHHHHHHHHHHHHS-HHHHHHS-HHHHHHHHHHHHHHHHHHHHHHHHHHHHHHHHHHHHHHHHHHHHHHHHHHHHHHHHHHHHHHHHHHHHTS-TTSPPPHHHHHHHS-HHHHHHHHHHHHHHHHHHHHHHHHHHHTTHHHHHHHHHHHHTS--EE-TT-HHHHHHHHHHHHHHHTS-SS--TT---TTS-HHHHHHHB-TTS-B-HHHHHHHHHHHHHHHHHHTSEE-TT-HHHHHHHHHHTTS-------

Organism: Klebsiella pneumoniae (NCBI:txid573)

Nearest PDB structures (foldseek):
  7qd6-assembly1_A  TM=8.281E-01  e=9.119E-13  Bacillus thuringiensis
  8omv-assembly1_A  TM=2.520E-01  e=2.761E+00  Homo sapiens
  8omv-assembly2_C  TM=2.308E-01  e=3.437E+00  Homo sapiens
  8omv-assembly1_B  TM=2.191E-01  e=2.761E+00  Homo sapiens

Radius of gyration: 31.14 Å; Cα contacts (8 Å, |Δi|>4): 294; chains: 1; bounding box: 97×73×89 Å

Solvent-accessible surface area (backbone atoms only — not comparable to full-atom values): 19465 Å² total; per-residue (Å²): 130,86,53,74,70,56,54,51,52,51,51,52,52,53,52,50,51,53,51,50,53,50,19,43,56,47,38,72,71,54,51,70,66,46,53,50,53,53,54,56,32,50,39,59,55,94,93,50,95,60,24,57,56,59,61,68,70,59,75,86,91,54,50,43,63,69,48,50,47,54,50,48,55,57,41,53,58,54,66,70,49,60,53,72,83,55,67,77,64,89,62,59,68,71,58,43,51,50,40,27,57,54,48,70,74,49,51,56,70,57,46,70,70,42,60,66,34,54,30,52,32,38,46,50,40,30,51,60,53,40,52,12,51,44,47,45,50,50,55,53,28,51,38,50,34,51,51,51,50,52,53,50,27,52,54,52,38,54,50,51,47,59,56,37,54,58,48,31,54,58,20,50,55,52,50,49,53,53,50,50,54,60,70,69,50,64,92,90,56,90,84,51,74,69,59,50,50,73,78,42,58,61,70,60,52,52,52,23,54,50,37,44,53,53,40,52,46,41,76,70,40,34,51,27,54,52,47,49,70,48,41,72,62,52,57,75,42,43,68,69,56,64,69,50,72,70,46,58,42,92,92,34,56,66,61,52,51,50,51,50,53,51,50,34,45,73,72,60,79,38,92,69,84,66,97,81,62,87,58,86,69,40,50,74,59,34,49,70,55,22,56,30,98,83,73,44,74,30,62,66,41,48,57,51,18,51,56,53,40,48,40,53,30,48,71,74,55,40,33,35,37,85,66,22,60,70,53,47,54,64,58,65,68,68,76,75,79,87,89,89,86,86,78,136

Sequence (344 aa):
MPGPTVIERLIISICAQVHERMFETLYNQLSAGIKLAIDDLLVTLPGDQRSLFYLLKESPPSATVTSIKRYMKRYYVLDNCELDTISSVVVDPAFMSYLYKLACRYSARDIKRFKAPKRYSLMLCFLLETRKVLLDNLVKMHDQFIMDLLRHGKRLHEQKHRELRKRQKKAIDTILEVTNWLLGSQDDRPLFKKDLWQSVNEKRLLGSVDDLHAFKRLEERGLGDILVARYPGLRKYFSEFLRLPFRAKSGTESLLNSIMLLRQLDNGEIKRLPGNVPTHFVPYELQRILNGKDGKVQRNAWELGVAIAMKDALRSGDLFVPQSKTTCFVLGSDAGSTSLAGNP